Protein AF-A0A0S8KMS4-F1 (afdb_monomer)

Mean predicted aligned error: 11.99 Å

Solvent-accessible surface area (backbone atoms only — not comparable to full-atom values): 9977 Å² total; per-residue (Å²): 112,71,70,59,53,51,53,49,52,57,49,51,52,50,51,51,54,49,49,55,49,52,50,49,52,50,53,49,51,54,49,51,52,51,51,52,51,50,52,53,50,53,51,53,50,51,53,52,52,51,50,54,50,53,50,52,51,53,51,51,53,50,51,51,51,51,50,53,52,51,54,50,47,53,53,50,51,53,51,52,52,51,53,50,52,50,51,53,53,52,51,53,51,52,53,52,51,52,50,53,48,53,55,51,50,53,51,50,51,52,50,53,50,53,50,51,51,51,49,52,52,52,51,53,49,51,52,53,55,50,51,53,50,50,51,51,54,56,56,65,62,38,47,70,31,56,20,75,84,78,63,53,77,33,75,20,52,88,68,35,50,70,48,97,89,69,51,39,27,36,66,66,62,46,50,52,54,52,55,57,55,66,76,74,114

Radius of gyration: 73.65 Å; Cα contacts (8 Å, |Δi|>4): 56; chains: 1; bounding box: 139×33×193 Å

Foldseek 3Di:
DVVVVVVVVVVVVVVVVVVVVVVVVVVVVVVVVVVVVVVVVVVVVVVVVVVVVVVVVVVVVVVVVVVVVVVVVVVVVVVVVVVVVVVVVVVVVVVVVVVVVVVVVVVVVVVVVVVVVVVVVVVVVVVVVVVVVVVVVVQVQQDWDAQPPPRDTDRGQVQWDQDPVRHTHHPVVVVVVVVVVVVVD

Structure (mmCIF, N/CA/C/O backbone):
data_AF-A0A0S8KMS4-F1
#
_entry.id   AF-A0A0S8KMS4-F1
#
loop_
_atom_site.group_PDB
_atom_site.id
_atom_site.type_symbol
_atom_site.label_atom_id
_atom_site.label_alt_id
_atom_site.label_comp_id
_atom_site.label_asym_id
_atom_site.label_entity_id
_atom_site.label_seq_id
_atom_site.pdbx_PDB_ins_code
_atom_site.Cartn_x
_atom_site.Cartn_y
_atom_site.Cartn_z
_atom_site.occupancy
_atom_site.B_iso_or_equiv
_atom_site.auth_seq_id
_atom_site.auth_comp_id
_atom_site.auth_asym_id
_atom_site.auth_atom_id
_atom_site.pdbx_PDB_model_num
ATOM 1 N N . ALA A 1 1 ? -58.214 -16.054 106.753 1.00 62.16 1 ALA A N 1
ATOM 2 C CA . ALA A 1 1 ? -58.961 -15.863 105.492 1.00 62.16 1 ALA A CA 1
ATOM 3 C C . ALA A 1 1 ? -58.669 -14.493 104.861 1.00 62.16 1 ALA A C 1
ATOM 5 O O . ALA A 1 1 ? -58.263 -14.445 103.708 1.00 62.16 1 ALA A O 1
ATOM 6 N N . GLU A 1 2 ? -58.796 -13.381 105.595 1.00 72.44 2 GLU A N 1
ATOM 7 C CA . GLU A 1 2 ? -58.557 -12.025 105.048 1.00 72.44 2 GLU A CA 1
ATOM 8 C C . GLU A 1 2 ? -57.079 -11.709 104.735 1.00 72.44 2 GLU A C 1
ATOM 10 O O . GLU A 1 2 ? -56.776 -11.055 103.742 1.00 72.44 2 GLU A O 1
ATOM 15 N N . SER A 1 3 ? -56.127 -12.221 105.524 1.00 73.12 3 SER A N 1
ATOM 16 C CA . SER A 1 3 ? -54.689 -12.031 105.258 1.00 73.12 3 SER A CA 1
ATOM 17 C C . SER A 1 3 ? -54.197 -12.778 104.012 1.00 73.12 3 SER A C 1
ATOM 19 O O . SER A 1 3 ? -53.310 -12.308 103.307 1.00 73.12 3 SER A O 1
ATOM 21 N N . GLU A 1 4 ? -54.796 -13.931 103.722 1.00 82.00 4 GLU A N 1
ATOM 22 C CA . GLU A 1 4 ? -54.434 -14.800 102.600 1.00 82.00 4 GLU A CA 1
ATOM 23 C C . GLU A 1 4 ? -54.975 -14.270 101.264 1.00 82.00 4 GLU A C 1
ATOM 25 O O . GLU A 1 4 ? -54.286 -14.302 100.246 1.00 82.00 4 GLU A O 1
ATOM 30 N N . THR A 1 5 ? -56.185 -13.706 101.276 1.00 83.44 5 THR A N 1
ATOM 31 C CA . THR A 1 5 ? -56.788 -13.053 100.103 1.00 83.44 5 THR A CA 1
ATOM 32 C C . THR A 1 5 ? -56.061 -11.761 99.736 1.00 83.44 5 THR A C 1
ATOM 34 O O . THR A 1 5 ? -55.790 -11.535 98.558 1.00 83.44 5 THR A O 1
ATOM 37 N N . LYS A 1 6 ? -55.642 -10.963 100.727 1.00 85.50 6 LYS A N 1
ATOM 38 C CA . LYS A 1 6 ? -54.806 -9.776 100.497 1.00 85.50 6 LYS A CA 1
ATOM 39 C C . LYS A 1 6 ? -53.438 -10.128 99.899 1.00 85.50 6 LYS A C 1
ATOM 41 O O . LYS A 1 6 ? -53.019 -9.502 98.930 1.00 85.50 6 LYS A O 1
ATOM 46 N N . ALA A 1 7 ? -52.771 -11.158 100.425 1.00 85.88 7 ALA A N 1
ATOM 47 C CA . ALA A 1 7 ? -51.482 -11.612 99.900 1.00 85.88 7 ALA A CA 1
ATOM 48 C C . ALA A 1 7 ? -51.581 -12.161 98.462 1.00 85.88 7 ALA A C 1
ATOM 50 O O . ALA A 1 7 ? -50.666 -11.955 97.666 1.00 85.88 7 ALA A O 1
ATOM 51 N N . ARG A 1 8 ? -52.691 -12.826 98.104 1.00 85.62 8 ARG A N 1
ATOM 52 C CA . ARG A 1 8 ? -52.949 -13.276 96.724 1.00 85.62 8 ARG A CA 1
ATOM 53 C C . ARG A 1 8 ? -53.166 -12.119 95.750 1.00 85.62 8 ARG A C 1
ATOM 55 O O . ARG A 1 8 ? -52.575 -12.146 94.677 1.00 85.62 8 ARG A O 1
ATOM 62 N N . LEU A 1 9 ? -53.940 -11.103 96.135 1.00 86.75 9 LEU A N 1
ATOM 63 C CA . LEU A 1 9 ? -54.169 -9.919 95.299 1.00 86.75 9 LEU A CA 1
ATOM 64 C C . LEU A 1 9 ? -52.868 -9.142 95.042 1.00 86.75 9 LEU A C 1
ATOM 66 O O . LEU A 1 9 ? -52.574 -8.809 93.899 1.00 86.75 9 LEU A O 1
ATOM 70 N N . GLU A 1 10 ? -52.037 -8.933 96.069 1.00 89.56 10 GLU A N 1
ATOM 71 C CA . GLU A 1 10 ? -50.724 -8.284 95.902 1.00 89.56 10 GLU A CA 1
ATOM 72 C C . GLU A 1 10 ? -49.759 -9.111 95.029 1.00 89.56 10 GLU A C 1
ATOM 74 O O . GLU A 1 10 ? -48.916 -8.552 94.323 1.00 89.56 10 GLU A O 1
ATOM 79 N N . ALA A 1 11 ? -49.850 -10.444 95.069 1.00 89.06 11 ALA A N 1
ATOM 80 C CA . ALA A 1 11 ? -49.052 -11.317 94.210 1.00 89.06 11 ALA A CA 1
ATOM 81 C C . ALA A 1 11 ? -49.522 -11.272 92.745 1.00 89.06 11 ALA A C 1
ATOM 83 O O . ALA A 1 11 ? -48.687 -11.171 91.848 1.00 89.06 11 ALA A O 1
ATOM 84 N N . GLU A 1 12 ? -50.833 -11.295 92.495 1.00 91.62 12 GLU A N 1
ATOM 85 C CA . GLU A 1 12 ? -51.410 -11.163 91.150 1.00 91.62 12 GLU A CA 1
ATOM 86 C C . GLU A 1 12 ? -51.112 -9.793 90.530 1.00 91.62 12 GLU A C 1
ATOM 88 O O . GLU A 1 12 ? -50.708 -9.728 89.369 1.00 91.62 12 GLU A O 1
ATOM 93 N N . GLU A 1 13 ? -51.207 -8.713 91.309 1.00 91.50 13 GLU A N 1
ATOM 94 C CA . GLU A 1 13 ? -50.875 -7.360 90.852 1.00 91.50 13 GLU A CA 1
ATOM 95 C C . GLU A 1 13 ? -49.391 -7.246 90.460 1.00 91.50 13 GLU A C 1
ATOM 97 O O . GLU A 1 13 ? -49.055 -6.678 89.420 1.00 91.50 13 GLU A O 1
ATOM 102 N N . LYS A 1 14 ? -48.480 -7.863 91.229 1.00 92.38 14 LYS A N 1
ATOM 103 C CA . LYS A 1 14 ? -47.049 -7.922 90.877 1.00 92.38 14 LYS A CA 1
ATOM 104 C C . LYS A 1 14 ? -46.790 -8.731 89.608 1.00 92.38 14 LYS A C 1
ATOM 106 O O . LYS A 1 14 ? -45.949 -8.325 88.805 1.00 92.38 14 LYS A O 1
ATOM 111 N N . VAL A 1 15 ? -47.495 -9.847 89.412 1.00 92.94 15 VAL A N 1
ATOM 112 C CA . VAL A 1 15 ? -47.379 -10.664 88.194 1.00 92.94 15 VAL A CA 1
ATOM 113 C C . VAL A 1 15 ? -47.907 -9.898 86.979 1.00 92.94 15 VAL A C 1
ATOM 115 O O . VAL A 1 15 ? -47.222 -9.855 85.958 1.00 92.94 15 VAL A O 1
ATOM 118 N N . GLN A 1 16 ? -49.050 -9.217 87.087 1.00 93.00 16 GLN A N 1
ATOM 119 C CA . GLN A 1 16 ? -49.569 -8.354 86.018 1.00 93.00 16 GLN A CA 1
ATOM 120 C C . GLN A 1 16 ? -48.630 -7.176 85.719 1.00 93.00 16 GLN A C 1
ATOM 122 O O . GLN A 1 16 ? -48.358 -6.873 84.556 1.00 93.00 16 GLN A O 1
ATOM 127 N N . ALA A 1 17 ? -48.064 -6.536 86.745 1.00 92.00 17 ALA A N 1
ATOM 128 C CA . ALA A 1 17 ? -47.089 -5.462 86.566 1.00 92.00 17 ALA A CA 1
ATOM 129 C C . ALA A 1 17 ? -45.794 -5.955 85.891 1.00 92.00 17 ALA A C 1
ATOM 131 O O . ALA A 1 17 ? -45.202 -5.240 85.084 1.00 92.00 17 ALA A O 1
ATOM 132 N N . GLN A 1 18 ? -45.344 -7.179 86.179 1.00 92.88 18 GLN A N 1
ATOM 133 C CA . GLN A 1 18 ? -44.203 -7.784 85.484 1.00 92.88 18 GLN A CA 1
ATOM 134 C C . GLN A 1 18 ? -44.532 -8.170 84.039 1.00 92.88 18 GLN A C 1
ATOM 136 O O . GLN A 1 18 ? -43.710 -7.940 83.156 1.00 92.88 18 GLN A O 1
ATOM 141 N N . GLN A 1 19 ? -45.722 -8.716 83.779 1.00 92.94 19 GLN A N 1
ATOM 142 C CA . GLN A 1 19 ? -46.165 -9.063 82.426 1.00 92.94 19 GLN A CA 1
ATOM 143 C C . GLN A 1 19 ? -46.271 -7.826 81.533 1.00 92.94 19 GLN A C 1
ATOM 145 O O . GLN A 1 19 ? -45.693 -7.811 80.452 1.00 92.94 19 GLN A O 1
ATOM 150 N N . THR A 1 20 ? -46.910 -6.759 82.015 1.00 93.06 20 THR A N 1
ATOM 151 C CA . THR A 1 20 ? -47.032 -5.493 81.271 1.00 93.06 20 THR A CA 1
ATOM 152 C C . THR A 1 20 ? -45.674 -4.843 80.995 1.00 93.06 20 THR A C 1
ATOM 154 O O . THR A 1 20 ? -45.449 -4.346 79.893 1.00 93.06 20 THR A O 1
ATOM 157 N N . ARG A 1 21 ? -44.724 -4.901 81.943 1.00 92.88 21 ARG A N 1
ATOM 158 C CA . ARG A 1 21 ? -43.334 -4.459 81.712 1.00 92.88 21 ARG A CA 1
ATOM 159 C C . ARG A 1 21 ? -42.624 -5.310 80.660 1.00 92.88 21 ARG A C 1
ATOM 161 O O . ARG A 1 21 ? -42.029 -4.754 79.745 1.00 92.88 21 ARG A O 1
ATOM 168 N N . ALA A 1 22 ? -42.727 -6.635 80.746 1.00 94.94 22 ALA A N 1
ATOM 169 C CA . ALA A 1 22 ? -42.112 -7.538 79.774 1.00 94.94 22 ALA A CA 1
ATOM 170 C C . ALA A 1 22 ? -42.715 -7.381 78.365 1.00 94.94 22 ALA A C 1
ATOM 172 O O . ALA A 1 22 ? -42.007 -7.500 77.366 1.00 94.94 22 ALA A O 1
ATOM 173 N N . GLU A 1 23 ? -44.017 -7.115 78.258 1.00 94.75 23 GLU A N 1
ATOM 174 C CA . GLU A 1 23 ? -44.683 -6.812 76.988 1.00 94.75 23 GLU A CA 1
ATOM 175 C C . GLU A 1 23 ? -44.242 -5.461 76.420 1.00 94.75 23 GLU A C 1
ATOM 177 O O . GLU A 1 23 ? -43.957 -5.378 75.224 1.00 94.75 23 GLU A O 1
ATOM 182 N N . ALA A 1 24 ? -44.109 -4.434 77.264 1.00 94.19 24 ALA A N 1
ATOM 183 C CA . ALA A 1 24 ? -43.590 -3.131 76.858 1.00 94.19 24 ALA A CA 1
ATOM 184 C C . ALA A 1 24 ? -42.138 -3.222 76.357 1.00 94.19 24 ALA A C 1
ATOM 186 O O . ALA A 1 24 ? -41.834 -2.705 75.284 1.00 94.19 24 ALA A O 1
ATOM 187 N N . GLU A 1 25 ? -41.264 -3.948 77.060 1.00 95.75 25 GLU A N 1
ATOM 188 C CA . GLU A 1 25 ? -39.874 -4.178 76.638 1.00 95.75 25 GLU A CA 1
ATOM 189 C C . GLU A 1 25 ? -39.793 -4.955 75.316 1.00 95.75 25 GLU A C 1
ATOM 191 O O . GLU A 1 25 ? -39.010 -4.610 74.430 1.00 95.75 25 GLU A O 1
ATOM 196 N N . LYS A 1 26 ? -40.633 -5.983 75.132 1.00 95.62 26 LYS A N 1
ATOM 197 C CA . LYS A 1 26 ? -40.721 -6.716 73.857 1.00 95.62 26 LYS A CA 1
ATOM 198 C C . LYS A 1 26 ? -41.201 -5.824 72.719 1.00 95.62 26 LYS A C 1
ATOM 200 O O . LYS A 1 26 ? -40.660 -5.911 71.617 1.00 95.62 26 LYS A O 1
ATOM 205 N N . ALA A 1 27 ? -42.205 -4.984 72.964 1.00 95.50 27 ALA A N 1
ATOM 206 C CA . ALA A 1 27 ? -42.709 -4.043 71.973 1.00 95.50 27 ALA A CA 1
ATOM 207 C C . ALA A 1 27 ? -41.643 -3.001 71.602 1.00 95.5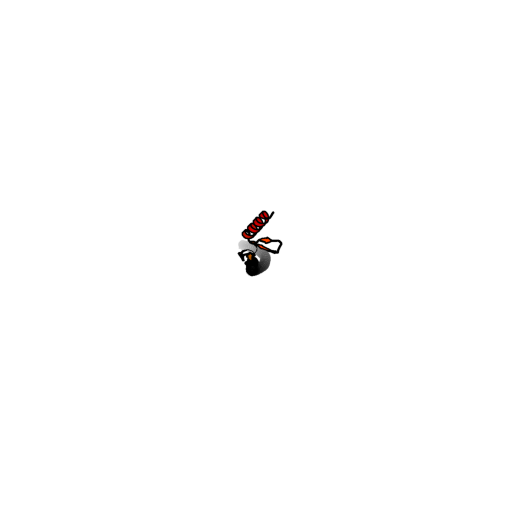0 27 ALA A C 1
ATOM 209 O O . ALA A 1 27 ? -41.459 -2.716 70.418 1.00 95.50 27 ALA A O 1
ATOM 210 N N . GLU A 1 28 ? -40.892 -2.495 72.582 1.00 96.38 28 GLU A N 1
ATOM 211 C CA . GLU A 1 28 ? -39.789 -1.564 72.353 1.00 96.38 28 GLU A CA 1
ATOM 212 C C . GLU A 1 28 ? -38.661 -2.214 71.542 1.00 96.38 28 GLU A C 1
ATOM 214 O O . GLU A 1 28 ? -38.245 -1.664 70.522 1.00 96.38 28 GLU A O 1
ATOM 219 N N . MET A 1 29 ? -38.211 -3.413 71.927 1.00 95.94 29 MET A N 1
ATOM 220 C CA . MET A 1 29 ? -37.194 -4.159 71.178 1.00 95.94 29 MET A CA 1
ATOM 221 C C . MET A 1 29 ? -37.647 -4.459 69.746 1.00 95.94 29 MET A C 1
ATOM 223 O O . MET A 1 29 ? -36.882 -4.260 68.803 1.00 95.94 29 MET A O 1
ATOM 227 N N . ALA A 1 30 ? -38.899 -4.883 69.557 1.00 96.38 30 ALA A N 1
ATOM 228 C CA . ALA A 1 30 ? -39.453 -5.117 68.227 1.00 96.38 30 ALA A CA 1
ATOM 229 C C . ALA A 1 30 ? -39.519 -3.825 67.396 1.00 96.38 30 ALA A C 1
ATOM 231 O O . ALA A 1 30 ? -39.268 -3.860 66.191 1.00 96.38 30 ALA A O 1
ATOM 232 N N . SER A 1 31 ? -39.834 -2.687 68.020 1.00 96.94 31 SER A N 1
ATOM 233 C CA . SER A 1 31 ? -39.839 -1.384 67.351 1.00 96.94 31 SER A CA 1
ATOM 234 C C . SER A 1 31 ? -38.433 -0.961 66.928 1.00 96.94 31 SER A C 1
ATOM 236 O O . SER A 1 31 ? -38.253 -0.540 65.786 1.00 96.94 31 SER A O 1
ATOM 238 N N . ARG A 1 32 ? -37.434 -1.112 67.807 1.00 96.94 32 ARG A N 1
ATOM 239 C CA . ARG A 1 32 ? -36.026 -0.814 67.496 1.00 96.94 32 ARG A CA 1
ATOM 240 C C . ARG A 1 32 ? -35.515 -1.689 66.356 1.00 96.94 32 ARG A C 1
ATOM 242 O O . ARG A 1 32 ? -35.032 -1.161 65.364 1.00 96.94 32 ARG A O 1
ATOM 249 N N . PHE A 1 33 ? -35.741 -3.001 66.431 1.00 97.00 33 PHE A N 1
ATOM 250 C CA . PHE A 1 33 ? -35.318 -3.930 65.382 1.00 97.00 33 PHE A CA 1
ATOM 251 C C . PHE A 1 33 ? -35.970 -3.622 64.027 1.00 97.00 33 PHE A C 1
ATOM 253 O O . PHE A 1 33 ? -35.319 -3.693 62.988 1.00 97.00 33 PHE A O 1
ATOM 260 N N . ARG A 1 34 ? -37.256 -3.243 64.009 1.00 97.31 34 ARG A N 1
ATOM 261 C CA . ARG A 1 34 ? -37.928 -2.816 62.770 1.00 97.31 34 ARG A CA 1
ATOM 262 C C . ARG A 1 34 ? -37.340 -1.525 62.207 1.00 97.31 34 ARG A C 1
ATOM 264 O O . ARG A 1 34 ? -37.220 -1.425 60.990 1.00 97.31 34 ARG A O 1
ATOM 271 N N . ALA A 1 35 ? -37.000 -0.562 63.062 1.00 97.12 35 ALA A N 1
ATOM 272 C CA . ALA A 1 35 ? -36.377 0.687 62.637 1.00 97.12 35 ALA A CA 1
ATOM 273 C C . ALA A 1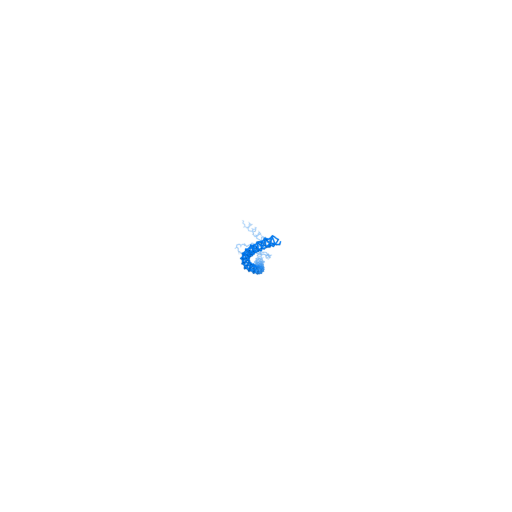 35 ? -34.980 0.437 62.046 1.00 97.12 35 ALA A C 1
ATOM 275 O O . ALA A 1 35 ? -34.718 0.865 60.926 1.00 97.12 35 ALA A O 1
ATOM 276 N N . GLU A 1 36 ? -34.140 -0.339 62.736 1.00 97.50 36 GLU A N 1
ATOM 277 C CA . GLU A 1 36 ? -32.803 -0.728 62.263 1.00 97.50 36 GLU A CA 1
ATOM 278 C C . GLU A 1 36 ? -32.871 -1.516 60.946 1.00 97.50 36 GLU A C 1
ATOM 280 O O . GLU A 1 36 ? -32.123 -1.241 60.010 1.00 97.50 36 GLU A O 1
ATOM 285 N N . ALA A 1 37 ? -33.808 -2.463 60.825 1.00 97.69 37 ALA A N 1
ATOM 286 C CA . ALA A 1 37 ? -34.008 -3.212 59.588 1.00 97.69 37 ALA A CA 1
ATOM 287 C C . ALA A 1 37 ? -34.472 -2.309 58.432 1.00 97.69 37 ALA A C 1
ATOM 289 O O . ALA A 1 37 ? -34.015 -2.478 57.302 1.00 97.69 37 ALA A O 1
ATOM 290 N N . ALA A 1 38 ? -35.366 -1.350 58.693 1.00 97.62 38 ALA A N 1
ATOM 291 C CA . ALA A 1 38 ? -35.812 -0.394 57.683 1.00 97.62 38 ALA A CA 1
ATOM 292 C C . ALA A 1 38 ? -34.663 0.514 57.218 1.00 97.62 38 ALA A C 1
ATOM 294 O O . ALA A 1 38 ? -34.496 0.709 56.015 1.00 97.62 38 ALA A O 1
ATOM 295 N N . GLU A 1 39 ? -33.842 1.008 58.146 1.00 97.88 39 GLU A N 1
ATOM 296 C CA . GLU A 1 39 ? -32.659 1.816 57.837 1.00 97.88 39 GLU A CA 1
ATOM 297 C C . GLU A 1 39 ? -31.634 1.026 57.013 1.00 97.88 39 GLU A C 1
ATOM 299 O O . GLU A 1 39 ? -31.194 1.496 55.963 1.00 97.88 39 GLU A O 1
ATOM 304 N N . ALA A 1 40 ? -31.328 -0.214 57.410 1.00 97.75 40 ALA A N 1
ATOM 305 C CA . ALA A 1 40 ? -30.420 -1.087 56.668 1.00 97.75 40 ALA A CA 1
ATOM 306 C C . ALA A 1 40 ? -30.922 -1.378 55.243 1.00 97.75 40 ALA A C 1
ATOM 308 O O . ALA A 1 40 ? -30.135 -1.390 54.295 1.00 97.75 40 ALA A O 1
ATOM 309 N N . ILE A 1 41 ? -32.233 -1.578 55.066 1.00 97.88 41 ILE A N 1
ATOM 310 C CA . ILE A 1 41 ? -32.841 -1.780 53.745 1.00 97.88 41 ILE A CA 1
ATOM 311 C C . ILE A 1 41 ? -32.725 -0.517 52.884 1.00 97.88 41 ILE A C 1
ATOM 313 O O . ILE A 1 41 ? -32.406 -0.623 51.699 1.00 97.88 41 ILE A O 1
ATOM 317 N N . GLU A 1 42 ? -32.987 0.668 53.436 1.00 98.12 42 GLU A N 1
ATOM 318 C CA . GLU A 1 42 ? -32.878 1.916 52.674 1.00 98.12 42 GLU A CA 1
ATOM 319 C C . GLU A 1 42 ? -31.426 2.245 52.311 1.00 98.12 42 GLU A C 1
ATOM 321 O O . GLU A 1 42 ? -31.163 2.629 51.170 1.00 98.12 42 GLU A O 1
ATOM 326 N N . MET A 1 43 ? -30.472 1.991 53.212 1.00 97.94 43 MET A N 1
ATOM 327 C CA . MET A 1 43 ? -29.042 2.111 52.919 1.00 97.94 43 MET A CA 1
ATOM 328 C C . MET A 1 43 ? -28.617 1.144 51.804 1.00 97.94 43 MET A C 1
ATOM 330 O O . MET A 1 43 ? -28.048 1.576 50.803 1.00 97.94 43 MET A O 1
ATOM 334 N N . ALA A 1 44 ? -28.994 -0.136 51.896 1.00 97.94 44 ALA A N 1
ATOM 335 C CA . ALA A 1 44 ? -28.694 -1.126 50.860 1.00 97.94 44 ALA A CA 1
ATOM 336 C C . ALA A 1 44 ? -29.315 -0.758 49.499 1.00 97.94 44 ALA A C 1
ATOM 338 O O . ALA A 1 44 ? -28.698 -0.947 48.449 1.00 97.94 44 ALA A O 1
ATOM 339 N N . LYS A 1 45 ? -30.529 -0.190 49.484 1.00 98.19 45 LYS A N 1
ATOM 340 C CA . LYS A 1 45 ? -31.150 0.326 48.253 1.00 98.19 45 LYS A CA 1
ATOM 341 C C . LYS A 1 45 ? -30.399 1.532 47.695 1.00 98.19 45 LYS A C 1
ATOM 343 O O . LYS A 1 45 ? -30.294 1.645 46.473 1.00 98.19 45 LYS A O 1
ATOM 348 N N . ALA A 1 46 ? -29.936 2.445 48.545 1.00 98.00 46 ALA A N 1
ATOM 349 C CA . ALA A 1 46 ? -29.174 3.614 48.118 1.00 98.00 46 ALA A CA 1
ATOM 350 C C . ALA A 1 46 ? -27.850 3.191 47.465 1.00 98.00 46 ALA A C 1
ATOM 352 O O . ALA A 1 46 ? -27.586 3.590 46.329 1.00 98.00 46 ALA A O 1
ATOM 353 N N . GLU A 1 47 ? -27.100 2.296 48.111 1.00 97.94 47 GLU A N 1
ATOM 354 C CA . GLU A 1 47 ? -25.856 1.728 47.577 1.00 97.94 47 GLU A CA 1
ATOM 355 C C . GLU A 1 47 ? -26.089 0.976 46.262 1.00 97.94 47 GLU A C 1
ATOM 357 O O . GLU A 1 47 ? -25.390 1.206 45.276 1.00 97.94 47 GLU A O 1
ATOM 362 N N . ALA A 1 48 ? -27.118 0.125 46.195 1.00 97.88 48 ALA A N 1
ATOM 363 C CA . ALA A 1 48 ? -27.451 -0.596 44.969 1.00 97.88 48 ALA A CA 1
ATOM 364 C C . ALA A 1 48 ? -27.794 0.362 43.816 1.00 97.88 48 ALA A C 1
ATOM 366 O O . ALA A 1 48 ? -27.376 0.146 42.677 1.00 97.88 48 ALA A O 1
ATOM 367 N N . ARG A 1 49 ? -28.526 1.452 44.088 1.00 98.00 49 ARG A N 1
ATOM 368 C CA . ARG A 1 49 ? -28.830 2.480 43.079 1.00 98.00 49 ARG A CA 1
ATOM 369 C C . ARG A 1 49 ? -27.575 3.211 42.618 1.00 98.00 49 ARG A C 1
ATOM 371 O O . ARG A 1 49 ? -27.472 3.517 41.432 1.00 98.00 49 ARG A O 1
ATOM 378 N N . GLU A 1 50 ? -26.652 3.514 43.523 1.00 98.00 50 GLU A N 1
ATOM 379 C CA . GLU A 1 50 ? -25.384 4.154 43.178 1.00 98.00 50 GLU A CA 1
ATOM 380 C C . GLU A 1 50 ? -24.518 3.242 42.304 1.00 98.00 50 GLU A C 1
ATOM 382 O O . GLU A 1 50 ? -24.046 3.674 41.252 1.00 98.00 50 GLU A O 1
ATOM 387 N N . GLN A 1 51 ? -24.406 1.961 42.659 1.00 98.12 51 GLN A N 1
ATOM 388 C CA . GLN A 1 51 ? -23.687 0.972 41.855 1.00 98.12 51 GLN A CA 1
ATOM 389 C C . GLN A 1 51 ? -24.302 0.811 40.463 1.00 98.12 51 GLN A C 1
ATOM 391 O O . GLN A 1 51 ? -23.590 0.830 39.464 1.00 98.12 51 GLN A O 1
ATOM 396 N N . VAL A 1 52 ? -25.631 0.712 40.354 1.00 98.25 52 VAL A N 1
ATOM 397 C CA . VAL A 1 52 ? -26.298 0.636 39.043 1.00 98.25 52 VAL A CA 1
ATOM 398 C C . VAL A 1 52 ? -25.984 1.869 38.194 1.00 98.25 52 VAL A C 1
ATOM 400 O O . VAL A 1 52 ? -25.716 1.734 36.999 1.00 98.25 52 VAL A O 1
ATOM 403 N N . LYS A 1 53 ? -25.962 3.066 38.794 1.00 98.00 53 LYS A N 1
ATOM 404 C CA . LYS A 1 53 ? -25.572 4.289 38.082 1.00 98.00 53 LYS A CA 1
ATOM 405 C C . LYS A 1 53 ? -24.115 4.226 37.626 1.00 98.00 53 LYS A C 1
ATOM 407 O O . LYS A 1 53 ? -23.863 4.471 36.448 1.00 98.00 53 LYS A O 1
ATOM 412 N N . SER A 1 54 ? -23.175 3.857 38.496 1.00 97.81 54 SER A N 1
ATOM 413 C CA . SER A 1 54 ? -21.751 3.797 38.134 1.00 97.81 54 SER A CA 1
ATOM 414 C C . SER A 1 54 ? -21.477 2.773 37.026 1.00 97.81 54 SER A C 1
ATOM 416 O O . SER A 1 54 ? -20.767 3.079 36.063 1.00 97.81 54 SER A O 1
ATOM 418 N N . TYR A 1 55 ? -22.115 1.601 37.086 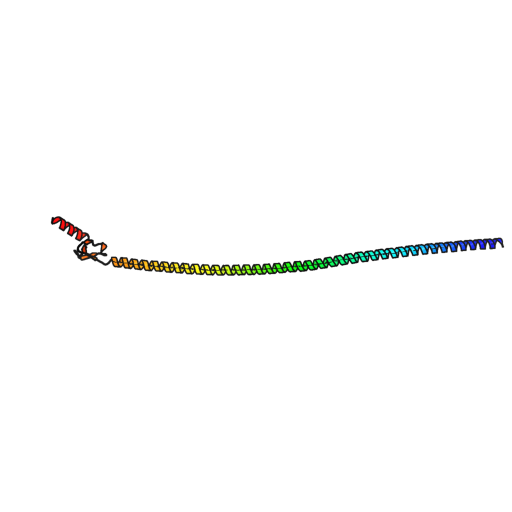1.00 98.12 55 TYR A N 1
ATOM 419 C CA . TYR A 1 55 ? -22.032 0.596 36.030 1.00 98.12 55 TYR A CA 1
ATOM 420 C C . TYR A 1 55 ? -22.662 1.081 34.727 1.00 98.12 55 TYR A C 1
ATOM 422 O O . TYR A 1 55 ? -22.087 0.858 33.667 1.00 98.12 55 TYR A O 1
ATOM 430 N N . SER A 1 56 ? -23.802 1.778 34.784 1.00 98.06 56 SER A N 1
ATOM 431 C CA . SER A 1 56 ? -24.446 2.319 33.580 1.00 98.06 56 SER A CA 1
ATOM 432 C C . SER A 1 56 ? -23.566 3.342 32.857 1.00 98.06 56 SER A C 1
ATOM 434 O O . SER A 1 56 ? -23.455 3.289 31.634 1.00 98.06 56 SER A O 1
ATOM 436 N N . VAL A 1 57 ? -22.877 4.211 33.607 1.00 98.19 57 VAL A N 1
ATOM 437 C CA . VAL A 1 57 ? -21.928 5.186 33.053 1.00 98.19 57 VAL A CA 1
ATOM 438 C C . VAL A 1 57 ? -20.725 4.465 32.449 1.00 98.19 57 VAL A C 1
ATOM 440 O O . VAL A 1 57 ? -20.391 4.694 31.291 1.00 98.19 57 VAL A O 1
ATOM 443 N N . SER A 1 58 ? -20.134 3.524 33.189 1.00 97.75 58 SER A N 1
ATOM 444 C CA . SER A 1 58 ? -18.978 2.749 32.716 1.00 97.75 58 SER A CA 1
ATOM 445 C C . SER A 1 58 ? -19.298 1.955 31.444 1.00 97.75 58 SER A C 1
ATOM 447 O O . SER A 1 58 ? -18.472 1.853 30.537 1.00 97.75 58 SER A O 1
ATOM 449 N N . LEU A 1 59 ? -20.511 1.403 31.354 1.00 98.44 59 LEU A N 1
ATOM 450 C CA . LEU A 1 59 ? -20.979 0.673 30.180 1.00 98.44 59 LEU A CA 1
ATOM 451 C C . LEU A 1 59 ? -21.185 1.608 28.982 1.00 98.44 59 LEU A C 1
ATOM 453 O O . LEU A 1 59 ? -20.796 1.250 27.872 1.00 98.44 59 LEU A O 1
ATOM 457 N N . ALA A 1 60 ? -21.747 2.800 29.198 1.00 98.25 60 ALA A N 1
ATOM 458 C CA . ALA A 1 60 ? -21.898 3.803 28.149 1.00 98.25 60 ALA A CA 1
ATOM 459 C C . ALA A 1 60 ? -20.533 4.252 27.599 1.00 98.25 60 ALA A C 1
ATOM 461 O O . ALA A 1 60 ? -20.329 4.241 26.386 1.00 98.25 60 ALA A O 1
ATOM 462 N N . GLU A 1 61 ? -19.564 4.543 28.472 1.00 98.31 61 GLU A N 1
ATOM 463 C CA . GLU A 1 61 ? -18.199 4.899 28.064 1.00 98.31 61 GLU A CA 1
ATOM 464 C C . GLU A 1 61 ? -17.509 3.766 27.293 1.00 98.31 61 GLU A C 1
ATOM 466 O O . GLU A 1 61 ? -16.862 4.002 26.271 1.00 98.31 61 GLU A O 1
ATOM 471 N N . ALA A 1 62 ? -17.654 2.519 27.751 1.00 98.31 62 ALA A N 1
ATOM 472 C CA . ALA A 1 62 ? -17.104 1.361 27.053 1.00 98.31 62 ALA A CA 1
ATOM 473 C C . ALA A 1 62 ? -17.726 1.195 25.656 1.00 98.31 62 ALA A C 1
ATOM 475 O O . ALA A 1 62 ? -17.011 0.925 24.690 1.00 98.31 62 ALA A O 1
ATOM 476 N N . GLN A 1 63 ? -19.039 1.400 25.528 1.00 98.31 63 GLN A N 1
ATOM 477 C CA . GLN A 1 63 ? -19.732 1.355 24.242 1.00 98.31 63 GLN A CA 1
ATOM 478 C C . GLN A 1 63 ? -19.268 2.464 23.294 1.00 98.31 63 GLN A C 1
ATOM 480 O O . GLN A 1 63 ? -19.059 2.188 22.113 1.00 98.31 63 GLN A O 1
ATOM 485 N N . GLU A 1 64 ? -19.077 3.693 23.778 1.00 98.44 64 GLU A N 1
ATOM 486 C CA . GLU A 1 64 ? -18.543 4.779 22.947 1.00 98.44 64 GLU A CA 1
ATOM 487 C C . GLU A 1 64 ? -17.120 4.491 22.471 1.00 98.44 64 GLU A C 1
ATOM 489 O O . GLU A 1 64 ? -16.829 4.652 21.286 1.00 98.44 64 GLU A O 1
ATOM 494 N N . ARG A 1 65 ? -16.251 3.973 23.348 1.00 98.38 65 ARG A N 1
ATOM 495 C CA . ARG A 1 65 ? -14.888 3.576 22.962 1.00 98.38 65 ARG A CA 1
ATOM 496 C C . ARG A 1 65 ? -14.888 2.488 21.893 1.00 98.38 65 ARG A C 1
ATOM 498 O O . ARG A 1 65 ? -14.117 2.577 20.944 1.00 98.38 65 ARG A O 1
ATOM 505 N N . ILE A 1 66 ? -15.758 1.485 22.014 1.00 98.50 66 ILE A N 1
ATOM 506 C CA . ILE A 1 66 ? -15.880 0.422 21.005 1.00 98.50 66 ILE A CA 1
ATOM 507 C C . ILE A 1 66 ? -16.344 0.995 19.662 1.00 98.50 66 ILE A C 1
ATOM 509 O O . ILE A 1 66 ? -15.799 0.614 18.629 1.00 98.50 66 ILE A O 1
ATOM 513 N N . LYS A 1 67 ? -17.306 1.926 19.657 1.00 98.38 67 LYS A N 1
ATOM 514 C CA . LYS A 1 67 ? -17.754 2.590 18.422 1.00 98.38 67 LYS A CA 1
ATOM 515 C C . LYS A 1 67 ? -16.628 3.393 17.773 1.00 98.38 67 LYS A C 1
ATOM 517 O O . LYS A 1 67 ? -16.391 3.220 16.583 1.00 98.38 67 LYS A O 1
ATOM 522 N N . ALA A 1 68 ? -15.899 4.189 18.553 1.00 98.19 68 ALA A N 1
ATOM 523 C CA . ALA A 1 68 ? -14.769 4.968 18.051 1.00 98.19 68 ALA A CA 1
ATOM 524 C C . ALA A 1 68 ? -13.676 4.068 17.447 1.00 98.19 68 ALA A C 1
ATOM 526 O O . ALA A 1 68 ? -13.211 4.320 16.338 1.00 98.19 68 ALA A O 1
ATOM 527 N N . LEU A 1 69 ? -13.319 2.971 18.126 1.00 98.31 69 LEU A N 1
ATOM 528 C CA . LEU A 1 69 ? -12.351 1.995 17.614 1.00 98.31 69 LEU A CA 1
ATOM 529 C C . LEU A 1 69 ? -12.845 1.287 16.346 1.00 98.31 69 LEU A C 1
ATOM 531 O O . LEU A 1 69 ? -12.052 1.018 15.444 1.00 98.31 69 LEU A O 1
ATOM 535 N N . ALA A 1 70 ? -14.141 0.981 16.257 1.00 98.25 70 ALA A N 1
ATOM 536 C CA . ALA A 1 70 ? -14.727 0.390 15.059 1.00 98.25 70 ALA A CA 1
ATOM 537 C C . ALA A 1 70 ? -14.665 1.358 13.866 1.00 98.25 70 ALA A C 1
ATOM 539 O O . ALA A 1 70 ? -14.268 0.956 12.774 1.00 98.25 70 ALA A O 1
ATOM 540 N N . GLU A 1 71 ? -14.994 2.635 14.071 1.00 98.12 71 GLU A N 1
ATOM 541 C CA . GLU A 1 71 ? -14.885 3.669 13.036 1.00 98.12 71 GLU A CA 1
ATOM 542 C C . GLU A 1 71 ? -13.433 3.878 12.589 1.00 98.12 71 GLU A C 1
ATOM 544 O O . GLU A 1 71 ? -13.157 3.928 11.388 1.00 98.12 71 GLU A O 1
ATOM 549 N N . GLU A 1 72 ? -12.492 3.939 13.534 1.00 98.25 72 GLU A N 1
ATOM 550 C CA . GLU A 1 72 ? -11.061 4.043 13.237 1.00 98.25 72 GLU A CA 1
ATOM 551 C C . GLU A 1 72 ? -10.560 2.828 12.443 1.00 98.25 72 GLU A C 1
ATOM 553 O O . GLU A 1 72 ? -9.842 2.993 11.455 1.00 98.25 72 GLU A O 1
ATOM 558 N N . SER A 1 73 ? -10.993 1.619 12.812 1.00 98.12 73 SER A N 1
ATOM 559 C CA . SER A 1 73 ? -10.630 0.382 12.107 1.00 98.12 73 SER A CA 1
ATOM 560 C C . SER A 1 73 ? -11.131 0.394 10.665 1.00 98.12 73 SER A C 1
ATOM 562 O O . SER A 1 73 ? -10.358 0.130 9.747 1.00 98.12 73 SER A O 1
ATOM 564 N N . VAL A 1 74 ? -12.386 0.795 10.437 1.00 98.38 74 VAL A N 1
ATOM 565 C CA . VAL A 1 74 ? -12.951 0.927 9.083 1.00 98.38 74 VAL A CA 1
ATOM 566 C C . VAL A 1 74 ? -12.166 1.948 8.253 1.00 98.38 74 VAL A C 1
ATOM 568 O O . VAL A 1 74 ? -11.868 1.705 7.082 1.00 98.38 74 VAL A O 1
ATOM 571 N N . GLN A 1 75 ? -11.787 3.087 8.840 1.00 98.19 75 GLN A N 1
ATOM 572 C CA . GLN A 1 75 ? -10.972 4.084 8.142 1.00 98.19 75 GLN A CA 1
ATOM 573 C C . GLN A 1 75 ? -9.559 3.575 7.836 1.00 98.19 75 GLN A C 1
ATOM 575 O O . GLN A 1 75 ? -9.026 3.855 6.759 1.00 98.19 75 GLN A O 1
ATOM 580 N N . ALA A 1 76 ? -8.941 2.843 8.763 1.00 98.12 76 ALA A N 1
ATOM 581 C CA . ALA A 1 76 ? -7.627 2.245 8.567 1.00 98.12 76 ALA A CA 1
ATOM 582 C C . ALA A 1 76 ? -7.659 1.194 7.447 1.00 98.12 76 ALA A C 1
ATOM 584 O O . ALA A 1 76 ? -6.827 1.244 6.540 1.00 98.12 76 ALA A O 1
ATOM 585 N N . GLU A 1 77 ? -8.655 0.309 7.445 1.00 98.12 77 GLU A N 1
ATOM 586 C CA . GLU A 1 77 ? -8.860 -0.690 6.391 1.00 98.12 77 GLU A CA 1
ATOM 587 C C . GLU A 1 77 ? -9.082 -0.038 5.022 1.00 98.12 77 GLU A C 1
ATOM 589 O O . GLU A 1 77 ? -8.448 -0.429 4.039 1.00 98.12 77 GLU A O 1
ATOM 594 N N . ALA A 1 78 ? -9.904 1.014 4.954 1.00 98.19 78 ALA A N 1
ATOM 595 C CA . ALA A 1 78 ? -10.135 1.756 3.717 1.00 98.19 78 ALA A CA 1
ATOM 596 C C . ALA A 1 78 ? -8.845 2.390 3.161 1.00 98.19 78 ALA A C 1
ATOM 598 O O . ALA A 1 78 ? -8.613 2.372 1.949 1.00 98.19 78 ALA A O 1
ATOM 599 N N . LYS A 1 79 ? -7.975 2.924 4.032 1.00 98.25 79 LYS A N 1
ATOM 600 C CA . LYS A 1 79 ? -6.664 3.460 3.628 1.00 98.25 79 LYS A CA 1
ATOM 601 C C . LYS A 1 79 ? -5.748 2.360 3.099 1.00 98.25 79 LYS A C 1
ATOM 603 O O . LYS A 1 79 ? -5.162 2.535 2.034 1.00 98.25 79 LYS A O 1
ATOM 608 N N . VAL A 1 80 ? -5.662 1.227 3.798 1.00 98.44 80 VAL A N 1
ATOM 609 C CA . VAL A 1 80 ? -4.836 0.083 3.379 1.00 98.44 80 VAL A CA 1
ATOM 610 C C . VAL A 1 80 ? -5.279 -0.445 2.014 1.00 98.44 80 VAL A C 1
ATOM 612 O O . VAL A 1 80 ? -4.438 -0.686 1.147 1.00 98.44 80 VAL A O 1
ATOM 615 N N . GLU A 1 81 ? -6.585 -0.581 1.784 1.00 98.31 81 GLU A N 1
ATOM 616 C CA . GLU A 1 81 ? -7.105 -1.046 0.496 1.00 98.31 81 GLU A CA 1
ATOM 617 C C . GLU A 1 81 ? -6.840 -0.030 -0.628 1.00 98.31 81 GLU A C 1
ATOM 619 O O . GLU A 1 81 ? -6.394 -0.410 -1.712 1.00 98.31 81 GLU A O 1
ATOM 624 N N . SER A 1 82 ? -7.008 1.269 -0.363 1.00 98.19 82 SER A N 1
ATOM 625 C CA . SER A 1 82 ? -6.661 2.332 -1.319 1.00 98.19 82 SER A CA 1
ATOM 626 C C . SER A 1 82 ? -5.174 2.311 -1.699 1.00 98.19 82 SER A C 1
ATOM 628 O O . SER A 1 82 ? -4.821 2.318 -2.883 1.00 98.19 82 SER A O 1
ATOM 630 N N . GLU A 1 83 ? -4.276 2.201 -0.716 1.00 98.44 83 GLU A N 1
ATOM 631 C CA . GLU A 1 83 ? -2.834 2.100 -0.964 1.00 98.44 83 GLU A CA 1
ATOM 632 C C . GLU A 1 83 ? -2.469 0.836 -1.745 1.00 98.44 83 GLU A C 1
ATOM 634 O O . GLU A 1 83 ? -1.623 0.873 -2.645 1.00 98.44 83 GLU A O 1
ATOM 639 N N . ARG A 1 84 ? -3.118 -0.290 -1.437 1.00 98.50 84 ARG A N 1
ATOM 640 C CA . ARG A 1 84 ? -2.931 -1.545 -2.167 1.00 98.50 84 ARG A CA 1
ATOM 641 C C . ARG A 1 84 ? -3.319 -1.389 -3.634 1.00 98.50 84 ARG A C 1
ATOM 643 O O . ARG A 1 84 ? -2.549 -1.790 -4.509 1.00 98.50 84 ARG A O 1
ATOM 650 N N . GLN A 1 85 ? -4.467 -0.778 -3.917 1.00 98.50 85 GLN A N 1
ATOM 651 C CA . GLN A 1 85 ? -4.909 -0.512 -5.286 1.00 98.50 85 GLN A CA 1
ATOM 652 C C . GLN A 1 85 ? -3.946 0.427 -6.019 1.00 98.50 85 GLN A C 1
ATOM 654 O O . GLN A 1 85 ? -3.565 0.144 -7.158 1.00 98.50 85 GLN A O 1
ATOM 659 N N . ALA A 1 86 ? -3.481 1.490 -5.358 1.00 98.44 86 ALA A N 1
ATOM 660 C CA . ALA A 1 86 ? -2.494 2.406 -5.923 1.00 98.44 86 ALA A CA 1
ATOM 661 C C . ALA A 1 86 ? -1.176 1.691 -6.275 1.00 98.44 86 ALA A C 1
ATOM 663 O O . ALA A 1 86 ? -0.632 1.901 -7.362 1.00 98.44 86 ALA A O 1
ATOM 664 N N . ARG A 1 87 ? -0.689 0.790 -5.409 1.00 98.56 87 ARG A N 1
ATOM 665 C CA . ARG A 1 87 ? 0.510 -0.026 -5.672 1.00 98.56 87 ARG A CA 1
ATOM 666 C C . ARG A 1 87 ? 0.327 -0.951 -6.871 1.00 98.56 87 ARG A C 1
ATOM 668 O O . ARG A 1 87 ? 1.203 -0.991 -7.731 1.00 98.56 87 ARG A O 1
ATOM 675 N N . ILE A 1 88 ? -0.811 -1.644 -6.964 1.00 98.62 88 ILE A N 1
ATOM 676 C CA . ILE A 1 88 ? -1.117 -2.527 -8.101 1.00 98.62 88 ILE A CA 1
ATOM 677 C C . ILE A 1 88 ? -1.128 -1.728 -9.409 1.00 98.62 88 ILE A C 1
ATOM 679 O O . ILE A 1 88 ? -0.516 -2.143 -10.393 1.00 98.62 88 ILE A O 1
ATOM 683 N N . GLN A 1 89 ? -1.774 -0.559 -9.427 1.00 98.44 89 GLN A N 1
ATOM 684 C CA . GLN A 1 89 ? -1.803 0.296 -10.616 1.00 98.44 89 GLN A CA 1
ATOM 685 C C . GLN A 1 89 ? -0.410 0.812 -10.994 1.00 98.44 89 GLN A C 1
ATOM 687 O O . GLN A 1 89 ? -0.058 0.817 -12.176 1.00 98.44 89 GLN A O 1
ATOM 692 N N . ALA A 1 90 ? 0.397 1.230 -10.016 1.00 98.44 90 ALA A N 1
ATOM 693 C CA . ALA A 1 90 ? 1.766 1.678 -10.254 1.00 98.44 90 ALA A CA 1
ATOM 694 C C . ALA A 1 90 ? 2.636 0.553 -10.838 1.00 98.44 90 ALA A C 1
ATOM 696 O O . ALA A 1 90 ? 3.368 0.774 -11.804 1.00 98.44 90 ALA A O 1
ATOM 697 N N . GLU A 1 91 ? 2.510 -0.667 -10.314 1.00 98.56 91 GLU A N 1
ATOM 698 C CA . GLU A 1 91 ? 3.229 -1.832 -10.825 1.00 98.56 91 GLU A CA 1
ATOM 699 C C . GLU A 1 91 ? 2.805 -2.181 -12.258 1.00 98.56 91 GLU A C 1
ATOM 701 O O . GLU A 1 91 ? 3.656 -2.410 -13.119 1.00 98.56 91 GLU A O 1
ATOM 706 N N . GLN A 1 92 ? 1.503 -2.167 -12.552 1.00 98.62 92 GLN A N 1
ATOM 707 C CA . GLN A 1 92 ? 0.994 -2.400 -13.906 1.00 98.62 92 GLN A CA 1
ATOM 708 C C . GLN A 1 92 ? 1.528 -1.368 -14.904 1.00 98.62 92 GLN A C 1
ATOM 710 O O . GLN A 1 92 ? 1.979 -1.744 -15.988 1.00 98.62 92 GLN A O 1
ATOM 715 N N . ARG A 1 93 ? 1.532 -0.079 -14.535 1.00 98.56 93 ARG A N 1
ATOM 716 C CA . ARG A 1 93 ? 2.102 0.991 -15.371 1.00 98.56 93 ARG A CA 1
ATOM 717 C C . ARG A 1 93 ? 3.594 0.786 -15.597 1.00 98.56 93 ARG A C 1
ATOM 719 O O . ARG A 1 93 ? 4.037 0.817 -16.740 1.00 98.56 93 ARG A O 1
ATOM 726 N N . SER A 1 94 ? 4.348 0.489 -14.540 1.00 98.44 94 SER A N 1
ATOM 727 C CA . SER A 1 94 ? 5.786 0.224 -14.639 1.00 98.44 94 SER A CA 1
ATOM 728 C C . SER A 1 94 ? 6.092 -0.955 -15.570 1.00 98.44 94 SER A C 1
ATOM 730 O O . SER A 1 94 ? 6.959 -0.850 -16.438 1.00 98.44 94 SER A O 1
ATOM 732 N N . ARG A 1 95 ? 5.332 -2.054 -15.468 1.00 98.62 95 ARG A N 1
ATOM 733 C CA . ARG A 1 95 ? 5.463 -3.212 -16.369 1.00 98.62 95 ARG A CA 1
ATOM 734 C C . ARG A 1 95 ? 5.133 -2.852 -17.819 1.00 98.62 95 ARG A C 1
ATOM 736 O O . ARG A 1 95 ? 5.863 -3.256 -18.723 1.00 98.62 95 ARG A O 1
ATOM 743 N N . ALA A 1 96 ? 4.066 -2.087 -18.049 1.00 98.50 96 ALA A N 1
ATOM 744 C CA . ALA A 1 96 ? 3.679 -1.644 -19.388 1.00 98.50 96 ALA A CA 1
ATOM 745 C C . ALA A 1 96 ? 4.745 -0.732 -20.019 1.00 98.50 96 ALA A C 1
ATOM 747 O O . ALA A 1 96 ? 5.110 -0.922 -21.180 1.00 98.50 96 ALA A O 1
ATOM 748 N N . GLU A 1 97 ? 5.296 0.209 -19.251 1.00 98.62 97 GLU A N 1
ATOM 749 C CA . GLU A 1 97 ? 6.387 1.078 -19.695 1.00 98.62 97 GLU A CA 1
ATOM 750 C C . GLU A 1 97 ? 7.663 0.288 -19.997 1.00 98.62 97 GLU A C 1
ATOM 752 O O . GLU A 1 97 ? 8.287 0.510 -21.035 1.00 98.62 97 GLU A O 1
ATOM 757 N N . ALA A 1 98 ? 8.041 -0.661 -19.137 1.00 98.56 98 ALA A N 1
ATOM 758 C CA . ALA A 1 98 ? 9.200 -1.521 -19.364 1.00 98.56 98 ALA A CA 1
ATOM 759 C C . ALA A 1 98 ? 9.046 -2.348 -20.651 1.00 98.56 98 ALA A C 1
ATOM 761 O O . ALA A 1 98 ? 9.972 -2.420 -21.460 1.00 98.56 98 ALA A O 1
ATOM 762 N N . HIS A 1 99 ? 7.857 -2.911 -20.883 1.00 98.44 99 HIS A N 1
ATOM 763 C CA . HIS A 1 99 ? 7.550 -3.627 -22.118 1.00 98.44 99 HIS A CA 1
ATOM 764 C C . HIS A 1 99 ? 7.633 -2.705 -23.345 1.00 98.44 99 HIS A C 1
ATOM 766 O O . HIS A 1 99 ? 8.276 -3.048 -24.337 1.00 98.44 99 HIS A O 1
ATOM 772 N N . ALA A 1 100 ? 7.040 -1.509 -23.276 1.00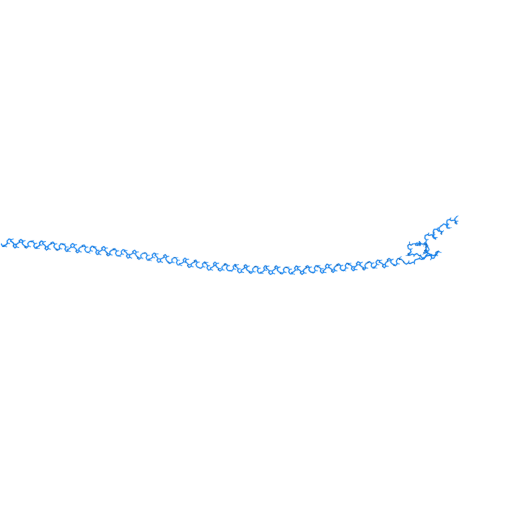 98.56 100 ALA A N 1
ATOM 773 C CA . ALA A 1 100 ? 7.090 -0.534 -24.364 1.00 98.56 100 ALA A CA 1
ATOM 774 C C . ALA A 1 100 ? 8.528 -0.098 -24.693 1.00 98.56 100 ALA A C 1
ATOM 776 O O . ALA A 1 100 ? 8.882 0.001 -25.869 1.00 98.56 100 ALA A O 1
ATOM 777 N N . ARG A 1 101 ? 9.372 0.109 -23.673 1.00 98.56 101 ARG A N 1
ATOM 778 C CA . ARG A 1 101 ? 10.799 0.420 -23.850 1.00 98.56 101 ARG A CA 1
ATOM 779 C C . ARG A 1 101 ? 11.547 -0.725 -24.523 1.00 98.56 101 ARG A C 1
ATOM 781 O O . ARG A 1 101 ? 12.238 -0.480 -25.504 1.00 98.56 101 ARG A O 1
ATOM 788 N N . CYS A 1 102 ? 11.347 -1.963 -24.070 1.00 98.56 102 CYS A N 1
ATOM 789 C CA . CYS A 1 102 ? 11.977 -3.138 -24.676 1.00 98.56 102 CYS A CA 1
ATOM 790 C C . CYS A 1 102 ? 11.621 -3.273 -26.168 1.00 98.56 102 CYS A C 1
ATOM 792 O O . CYS A 1 102 ? 12.492 -3.493 -27.010 1.00 98.56 102 CYS A O 1
ATOM 794 N N . GLU A 1 103 ? 10.350 -3.079 -26.525 1.00 98.62 103 GLU A N 1
ATOM 795 C CA . GLU A 1 103 ? 9.911 -3.124 -27.923 1.00 98.62 103 GLU A CA 1
ATOM 796 C C . GLU A 1 103 ? 10.470 -1.962 -28.758 1.00 98.62 103 GLU A C 1
ATOM 798 O O . GLU A 1 103 ? 10.856 -2.157 -29.914 1.00 98.62 103 GLU A O 1
ATOM 803 N N . ALA A 1 104 ? 10.558 -0.759 -28.186 1.00 98.44 104 ALA A N 1
ATOM 804 C CA . ALA A 1 104 ? 11.185 0.384 -28.846 1.00 98.44 104 ALA A CA 1
ATOM 805 C C . ALA A 1 104 ? 12.685 0.147 -29.096 1.00 98.44 104 ALA A C 1
ATOM 807 O O . ALA A 1 104 ? 13.168 0.400 -30.201 1.00 98.44 104 ALA A O 1
ATOM 808 N N . GLU A 1 105 ? 13.405 -0.398 -28.115 1.00 98.50 105 GLU A N 1
ATOM 809 C CA . GLU A 1 105 ? 14.826 -0.739 -28.230 1.00 98.50 105 GLU A CA 1
ATOM 810 C C . GLU A 1 105 ? 15.072 -1.796 -29.310 1.00 98.50 105 GLU A C 1
ATOM 812 O O . GLU A 1 105 ? 15.941 -1.603 -30.163 1.00 98.50 105 GLU A O 1
ATOM 817 N N . LYS A 1 106 ? 14.272 -2.870 -29.355 1.00 98.56 106 LYS A N 1
ATOM 818 C CA . LYS A 1 106 ? 14.365 -3.891 -30.417 1.00 98.56 106 LYS A CA 1
ATOM 819 C C . LYS A 1 106 ? 14.165 -3.291 -31.807 1.00 98.56 106 LYS A C 1
ATOM 821 O O . LYS A 1 106 ? 14.916 -3.604 -32.733 1.00 98.56 106 LYS A O 1
ATOM 826 N N . LYS A 1 107 ? 13.164 -2.418 -31.969 1.00 98.50 107 LYS A N 1
ATOM 827 C CA . LYS A 1 107 ? 12.912 -1.728 -33.244 1.00 98.50 107 LYS A CA 1
ATOM 828 C C . LYS A 1 107 ? 14.094 -0.848 -33.633 1.00 98.50 107 LYS A C 1
ATOM 830 O O . LYS A 1 107 ? 14.546 -0.923 -34.772 1.00 98.50 107 LYS A O 1
ATOM 835 N N . LEU A 1 108 ? 14.630 -0.078 -32.688 1.00 98.50 108 LEU A N 1
ATOM 836 C CA . LEU A 1 108 ? 15.786 0.779 -32.932 1.00 98.50 108 LEU A CA 1
ATOM 837 C C . LEU A 1 108 ? 17.019 -0.039 -33.336 1.00 98.50 108 LEU A C 1
ATOM 839 O O . LEU A 1 108 ? 17.676 0.298 -34.316 1.00 98.50 108 LEU A O 1
ATOM 843 N N . GLN A 1 109 ? 17.302 -1.145 -32.645 1.00 98.50 109 GLN A N 1
ATOM 844 C CA . GLN A 1 109 ? 18.402 -2.048 -32.999 1.00 98.50 109 GLN A CA 1
ATOM 845 C C . GLN A 1 109 ? 18.233 -2.641 -34.403 1.00 98.50 109 GLN A C 1
ATOM 847 O O . GLN A 1 109 ? 19.195 -2.690 -35.171 1.00 98.50 109 GLN A O 1
ATOM 852 N N . SER A 1 110 ? 17.012 -3.050 -34.766 1.00 98.31 110 SER A N 1
ATOM 853 C CA . SER A 1 110 ? 16.713 -3.543 -36.114 1.00 98.31 110 SER A CA 1
ATOM 854 C C . SER A 1 110 ? 16.970 -2.472 -37.177 1.00 98.31 110 SER A C 1
ATOM 856 O O . SER A 1 110 ? 17.615 -2.751 -38.188 1.00 98.31 110 SER A O 1
ATOM 858 N N . GLU A 1 111 ? 16.529 -1.235 -36.942 1.00 98.25 111 GLU A N 1
ATOM 859 C CA . GLU A 1 111 ? 16.757 -0.122 -37.865 1.00 98.25 111 GLU A CA 1
ATOM 860 C C . GLU A 1 111 ? 18.241 0.250 -37.975 1.00 98.25 111 GLU A C 1
ATOM 862 O O . GLU A 1 111 ? 18.739 0.423 -39.087 1.00 98.25 111 GLU A O 1
ATOM 867 N N . ILE A 1 112 ? 18.985 0.275 -36.865 1.00 98.44 112 ILE A N 1
ATOM 868 C CA . ILE A 1 112 ? 20.442 0.488 -36.873 1.00 98.44 112 ILE A CA 1
ATOM 869 C C . ILE A 1 112 ? 21.135 -0.589 -37.716 1.00 98.44 112 ILE A C 1
ATOM 871 O O . ILE A 1 112 ? 21.993 -0.274 -38.545 1.00 98.44 112 ILE A O 1
ATOM 875 N N . LEU A 1 113 ? 20.749 -1.858 -37.561 1.00 98.38 113 LEU A N 1
ATOM 876 C CA . LEU A 1 113 ? 21.319 -2.954 -38.344 1.00 98.38 113 LEU A CA 1
ATOM 877 C C . LEU A 1 113 ? 20.997 -2.813 -39.841 1.00 98.38 113 LEU A C 1
ATOM 879 O O . LEU A 1 113 ? 21.885 -2.970 -40.685 1.00 98.38 113 LEU A O 1
ATOM 883 N N . LYS A 1 114 ? 19.751 -2.472 -40.192 1.00 98.25 114 LYS A N 1
ATOM 884 C CA . LYS A 1 114 ? 19.348 -2.202 -41.584 1.00 98.25 114 LYS A CA 1
ATOM 885 C C . LYS A 1 114 ? 20.125 -1.030 -42.183 1.00 98.25 114 LYS A C 1
ATOM 887 O O . LYS A 1 114 ? 20.582 -1.109 -43.321 1.00 98.25 114 LYS A O 1
ATOM 892 N N . GLN A 1 115 ? 20.315 0.049 -41.429 1.00 98.00 115 GLN A N 1
ATOM 893 C CA . GLN A 1 115 ? 21.094 1.197 -41.889 1.00 98.00 115 GLN A CA 1
ATOM 894 C C . GLN A 1 115 ? 22.573 0.843 -42.065 1.00 98.00 115 GLN A C 1
ATOM 896 O O . GLN A 1 115 ? 23.152 1.169 -43.099 1.00 98.00 115 GLN A O 1
ATOM 901 N N . SER A 1 116 ? 23.168 0.109 -41.120 1.00 98.06 116 SER A N 1
ATOM 902 C CA . SER A 1 116 ? 24.561 -0.346 -41.211 1.00 98.06 116 SER A CA 1
ATOM 903 C C . SER A 1 116 ? 24.788 -1.262 -42.417 1.00 98.06 116 SER A C 1
ATOM 905 O O . SER A 1 116 ? 25.741 -1.078 -43.173 1.00 98.06 116 SER A O 1
ATOM 907 N N . THR A 1 117 ? 23.891 -2.224 -42.649 1.00 97.94 117 THR A N 1
ATOM 908 C CA . THR A 1 117 ? 23.967 -3.117 -43.817 1.00 97.94 117 THR A CA 1
ATOM 909 C C . THR A 1 117 ? 23.795 -2.350 -45.125 1.00 97.94 117 THR A C 1
ATOM 911 O O . THR A 1 117 ? 24.577 -2.556 -46.053 1.00 97.94 117 THR A O 1
ATOM 914 N N . ARG A 1 118 ? 22.851 -1.402 -45.189 1.00 97.69 118 ARG A N 1
ATOM 915 C CA . ARG A 1 118 ? 22.690 -0.511 -46.345 1.00 97.69 118 ARG A CA 1
ATOM 916 C C . ARG A 1 118 ? 23.951 0.315 -46.602 1.00 97.69 118 ARG A C 1
ATOM 918 O O . ARG A 1 118 ? 24.380 0.386 -47.749 1.00 97.69 118 ARG A O 1
ATOM 925 N N . HIS A 1 119 ? 24.566 0.879 -45.562 1.00 97.38 119 HIS A N 1
ATOM 926 C CA . HIS A 1 119 ? 25.809 1.643 -45.682 1.00 97.38 119 HIS A CA 1
ATOM 927 C C . HIS A 1 119 ? 26.943 0.786 -46.258 1.00 97.38 119 HIS A C 1
ATOM 929 O O . HIS A 1 119 ? 27.521 1.144 -47.283 1.00 97.38 119 HIS A O 1
ATOM 935 N N . LYS A 1 120 ? 27.172 -0.407 -45.692 1.00 97.62 120 LYS A N 1
ATOM 936 C CA . LYS A 1 120 ? 28.178 -1.364 -46.186 1.00 97.62 120 LYS A CA 1
ATOM 937 C C . LYS A 1 120 ? 27.935 -1.763 -47.643 1.00 97.62 120 LYS A C 1
ATOM 939 O O . LYS A 1 120 ? 28.871 -1.838 -48.437 1.00 97.62 120 LYS A O 1
ATOM 944 N N . LEU A 1 121 ? 26.679 -1.994 -48.031 1.00 97.12 121 LEU A N 1
ATOM 945 C CA . LEU A 1 121 ? 26.321 -2.285 -49.423 1.00 97.12 121 LEU A CA 1
ATOM 946 C C . LEU A 1 121 ? 26.621 -1.097 -50.348 1.00 97.12 121 LEU A C 1
ATOM 948 O O . LEU A 1 121 ? 27.139 -1.285 -51.447 1.00 97.12 121 LEU A O 1
ATOM 952 N N . THR A 1 122 ? 26.341 0.133 -49.912 1.00 96.44 122 THR A N 1
ATOM 953 C CA . THR A 1 122 ? 26.665 1.324 -50.709 1.00 96.44 122 THR A CA 1
ATOM 954 C C . THR A 1 122 ? 28.168 1.565 -50.827 1.00 96.44 122 THR A C 1
ATOM 956 O O . THR A 1 122 ? 28.633 1.907 -51.911 1.00 96.44 122 THR A O 1
ATOM 959 N N . GLU A 1 123 ? 28.939 1.339 -49.763 1.00 97.44 123 GLU A N 1
ATOM 960 C CA . GLU A 1 123 ? 30.401 1.453 -49.780 1.00 97.44 123 GLU A CA 1
ATOM 961 C C . GLU A 1 123 ? 31.041 0.392 -50.671 1.00 97.44 123 GLU A C 1
ATOM 963 O O . GLU A 1 123 ? 31.870 0.719 -51.515 1.00 97.44 123 GLU A O 1
ATOM 968 N N . THR A 1 124 ? 30.616 -0.869 -50.550 1.00 96.00 124 THR A N 1
ATOM 969 C CA . THR A 1 124 ? 31.128 -1.958 -51.399 1.00 96.00 124 THR A CA 1
ATOM 970 C C . THR A 1 124 ? 30.806 -1.727 -52.871 1.00 96.00 124 THR A C 1
ATOM 972 O O . THR A 1 124 ? 31.668 -1.953 -53.720 1.00 96.00 124 THR A O 1
ATOM 975 N N . LYS A 1 125 ? 29.609 -1.219 -53.194 1.00 97.31 125 LYS A N 1
ATOM 976 C CA . LYS A 1 125 ? 29.268 -0.824 -54.565 1.00 97.31 125 LYS A CA 1
ATOM 977 C C . LYS A 1 125 ? 30.173 0.306 -55.066 1.00 97.31 125 LYS A C 1
ATOM 979 O O . LYS A 1 125 ? 30.770 0.155 -56.123 1.00 97.31 125 LYS A O 1
ATOM 984 N N . ARG A 1 126 ? 30.346 1.380 -54.284 1.00 96.81 126 ARG A N 1
ATOM 985 C CA . ARG A 1 126 ? 31.253 2.492 -54.629 1.00 96.81 126 ARG A CA 1
ATOM 986 C C . ARG A 1 126 ? 32.692 2.021 -54.841 1.00 96.81 126 ARG A C 1
ATOM 988 O O . ARG A 1 126 ? 33.333 2.473 -55.779 1.00 96.81 126 ARG A O 1
ATOM 995 N N . SER A 1 127 ? 33.181 1.102 -54.007 1.00 96.06 127 SER A N 1
ATOM 996 C CA . SER A 1 127 ? 34.519 0.518 -54.149 1.00 96.06 127 SER A CA 1
ATOM 997 C C . SER A 1 127 ? 34.663 -0.270 -55.452 1.00 96.06 127 SER A C 1
ATOM 999 O O . SER A 1 127 ? 35.663 -0.104 -56.141 1.00 96.06 127 SER A O 1
ATOM 1001 N N . ARG A 1 128 ? 33.667 -1.091 -55.815 1.00 96.81 128 ARG A N 1
ATOM 1002 C CA . ARG A 1 128 ? 33.664 -1.839 -57.086 1.00 96.81 128 ARG A CA 1
ATOM 1003 C C . ARG A 1 128 ? 33.576 -0.917 -58.298 1.00 96.81 128 ARG A C 1
ATOM 1005 O O . ARG A 1 128 ? 34.292 -1.132 -59.270 1.00 96.81 128 ARG A O 1
ATOM 1012 N N . ASP A 1 129 ? 32.724 0.105 -58.235 1.00 96.06 129 ASP A N 1
ATOM 1013 C CA . ASP A 1 129 ? 32.579 1.094 -59.306 1.00 96.06 129 ASP A CA 1
ATOM 1014 C C . ASP A 1 129 ? 33.898 1.873 -59.500 1.00 96.06 129 ASP A C 1
ATOM 1016 O O . ASP A 1 129 ? 34.345 2.057 -60.631 1.00 96.06 129 ASP A O 1
ATOM 1020 N N . ALA A 1 130 ? 34.568 2.262 -58.406 1.00 95.44 130 ALA A N 1
ATOM 1021 C CA . ALA A 1 130 ? 35.875 2.918 -58.445 1.00 95.44 130 ALA A CA 1
ATOM 1022 C C . ALA A 1 130 ? 36.979 2.002 -58.996 1.00 95.44 130 ALA A C 1
ATOM 1024 O O . ALA A 1 130 ? 37.768 2.430 -59.835 1.00 95.44 130 ALA A O 1
ATOM 1025 N N . GLU A 1 131 ? 37.027 0.738 -58.569 1.00 96.81 131 GLU A N 1
ATOM 1026 C CA . GLU A 1 131 ? 37.982 -0.251 -59.080 1.00 96.81 131 GLU A CA 1
ATOM 1027 C C . GLU A 1 131 ? 37.789 -0.496 -60.584 1.00 96.81 131 GLU A C 1
ATOM 1029 O O . GLU A 1 131 ? 38.758 -0.485 -61.343 1.00 96.81 131 GLU A O 1
ATOM 1034 N N . ALA A 1 132 ? 36.540 -0.632 -61.040 1.00 95.50 132 ALA A N 1
ATOM 1035 C CA . ALA A 1 132 ? 36.220 -0.767 -62.458 1.00 95.50 132 ALA A CA 1
ATOM 1036 C C . ALA A 1 132 ? 36.675 0.455 -63.271 1.00 95.50 132 ALA A C 1
ATOM 1038 O O . ALA A 1 132 ? 37.191 0.304 -64.379 1.00 95.50 132 ALA A O 1
ATOM 1039 N N . GLU A 1 133 ? 36.521 1.663 -62.726 1.00 96.12 133 GLU A N 1
ATOM 1040 C CA . GLU A 1 133 ? 36.974 2.889 -63.383 1.00 96.12 133 GLU A CA 1
ATOM 1041 C C . GLU A 1 133 ? 38.506 2.975 -63.448 1.00 96.12 133 GLU A C 1
ATOM 1043 O O . GLU A 1 133 ? 39.064 3.296 -64.498 1.00 96.12 133 GLU A O 1
ATOM 1048 N N . VAL A 1 134 ? 39.205 2.587 -62.376 1.00 94.25 134 VAL A N 1
ATOM 1049 C CA . VAL A 1 134 ? 40.672 2.467 -62.374 1.00 94.25 134 VAL A CA 1
ATOM 1050 C C . VAL A 1 134 ? 41.135 1.457 -63.428 1.00 94.25 134 VAL A C 1
ATOM 1052 O O . VAL A 1 134 ? 42.053 1.758 -64.192 1.00 94.25 134 VAL A O 1
ATOM 1055 N N . ILE A 1 135 ? 40.486 0.292 -63.534 1.00 93.06 135 ILE A N 1
ATOM 1056 C CA . ILE A 1 135 ? 40.799 -0.715 -64.562 1.00 93.06 135 ILE A CA 1
ATOM 1057 C C . ILE A 1 135 ? 40.636 -0.128 -65.970 1.00 93.06 135 ILE A C 1
ATOM 1059 O O . ILE A 1 135 ? 41.529 -0.306 -66.804 1.00 93.06 135 ILE A O 1
ATOM 1063 N N . LYS A 1 136 ? 39.551 0.611 -66.242 1.00 91.88 136 LYS A N 1
ATOM 1064 C CA . LYS A 1 136 ? 39.359 1.286 -67.537 1.00 91.88 136 LYS A CA 1
ATOM 1065 C C . LYS A 1 136 ? 40.484 2.274 -67.830 1.00 91.88 136 LYS A C 1
ATOM 1067 O O . LYS A 1 136 ? 41.065 2.202 -68.913 1.00 91.88 136 LYS A O 1
ATOM 1072 N N . ILE A 1 137 ? 40.835 3.141 -66.877 1.00 88.19 137 ILE A N 1
ATOM 1073 C CA . ILE A 1 137 ? 41.917 4.127 -67.033 1.00 88.19 137 ILE A CA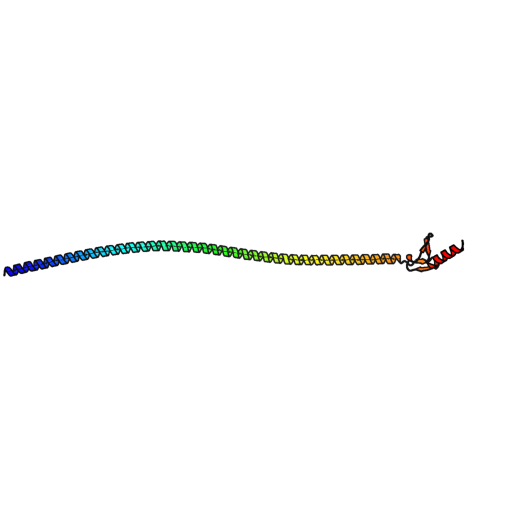 1
ATOM 1074 C C . ILE A 1 137 ? 43.248 3.425 -67.335 1.00 88.19 137 ILE A C 1
ATOM 1076 O O . ILE A 1 137 ? 43.934 3.781 -68.292 1.00 88.19 137 ILE A O 1
ATOM 1080 N N . VAL A 1 138 ? 43.595 2.381 -66.575 1.00 85.88 138 VAL A N 1
ATOM 1081 C CA . VAL A 1 138 ? 44.826 1.604 -66.794 1.00 85.88 138 VAL A CA 1
ATOM 1082 C C . VAL A 1 138 ? 44.816 0.919 -68.162 1.00 85.88 138 VAL A C 1
ATOM 1084 O O . VAL A 1 138 ? 45.839 0.917 -68.845 1.00 85.88 138 VAL A O 1
ATOM 1087 N N . SER A 1 139 ? 43.680 0.358 -68.589 1.00 82.88 139 SER A N 1
ATOM 1088 C CA . SER A 1 139 ? 43.558 -0.290 -69.900 1.00 82.88 139 SER A CA 1
ATOM 1089 C C . SER A 1 139 ? 43.695 0.700 -71.063 1.00 82.88 139 SER A C 1
ATOM 1091 O O . SER A 1 139 ? 44.348 0.386 -72.056 1.00 82.88 139 SER A O 1
ATOM 1093 N N . PHE A 1 140 ? 43.172 1.923 -70.919 1.00 78.06 140 PHE A N 1
ATOM 1094 C CA . PHE A 1 140 ? 43.304 2.978 -71.924 1.00 78.06 140 PHE A CA 1
ATOM 1095 C C . PHE A 1 140 ? 44.757 3.454 -72.083 1.00 78.06 140 PHE A C 1
ATOM 1097 O O . PHE A 1 140 ? 45.185 3.727 -73.203 1.00 78.06 140 PHE A O 1
ATOM 1104 N N . SER A 1 141 ? 45.535 3.490 -70.996 1.00 69.62 141 SER A N 1
ATOM 1105 C CA . SER A 1 141 ? 46.961 3.864 -71.006 1.00 69.62 141 SER A CA 1
ATOM 1106 C C . SER A 1 141 ? 47.903 2.766 -71.529 1.00 69.62 141 SER A C 1
ATOM 1108 O O . SER A 1 141 ? 49.080 3.033 -71.764 1.00 69.62 141 SER A O 1
ATOM 1110 N N . ARG A 1 142 ? 47.411 1.533 -71.722 1.00 72.38 142 ARG A N 1
ATOM 1111 C CA . ARG A 1 142 ? 48.160 0.387 -72.283 1.00 72.38 142 ARG A CA 1
ATOM 1112 C C . ARG A 1 142 ? 47.833 0.125 -73.754 1.00 72.38 142 ARG A C 1
ATOM 1114 O O . ARG A 1 142 ? 47.926 -1.012 -74.216 1.00 72.38 142 ARG A O 1
ATOM 1121 N N . LYS A 1 143 ? 47.408 1.144 -74.506 1.00 77.81 143 LYS A N 1
ATOM 1122 C CA . LYS A 1 143 ? 47.298 0.988 -75.961 1.00 77.81 143 LYS A CA 1
ATOM 1123 C C . LYS A 1 143 ? 48.677 0.600 -76.501 1.00 77.81 143 LYS A C 1
ATOM 1125 O O . LYS A 1 143 ? 49.651 1.279 -76.160 1.00 77.81 143 LYS A O 1
ATOM 1130 N N . PRO A 1 144 ? 48.779 -0.492 -77.279 1.00 82.19 144 PRO A N 1
ATOM 1131 C CA . PRO A 1 144 ? 50.053 -0.894 -77.836 1.00 82.19 144 PRO A CA 1
ATOM 1132 C C . PRO A 1 144 ? 50.571 0.240 -78.717 1.00 82.19 144 PRO A C 1
ATOM 1134 O O . PRO A 1 144 ? 49.842 0.766 -79.558 1.00 82.19 144 PRO A O 1
ATOM 1137 N N . ALA A 1 145 ? 51.818 0.631 -78.492 1.00 87.12 145 ALA A N 1
ATOM 1138 C CA . ALA A 1 145 ? 52.482 1.679 -79.246 1.00 87.12 145 ALA A CA 1
ATOM 1139 C C . ALA A 1 145 ? 53.619 1.055 -80.051 1.00 87.12 145 ALA A C 1
ATOM 1141 O O . ALA A 1 145 ? 54.312 0.158 -79.569 1.00 87.12 145 ALA A O 1
ATOM 1142 N N . LYS A 1 146 ? 53.802 1.505 -81.289 1.00 94.06 146 LYS A N 1
ATOM 1143 C CA . LYS A 1 146 ? 54.854 1.000 -82.177 1.00 94.06 146 LYS A CA 1
ATOM 1144 C C . LYS A 1 146 ? 56.023 1.967 -82.177 1.00 94.06 146 LYS A C 1
ATOM 1146 O O . LYS A 1 146 ? 55.817 3.176 -82.234 1.00 94.06 146 LYS A O 1
ATOM 1151 N N . CYS A 1 147 ? 57.242 1.440 -82.114 1.00 94.38 147 CYS A N 1
ATOM 1152 C CA . CYS A 1 147 ? 58.418 2.253 -82.395 1.00 94.38 147 CYS A CA 1
ATOM 1153 C C . CYS A 1 147 ? 58.433 2.623 -83.883 1.00 94.38 147 CYS A C 1
ATOM 1155 O O . CYS A 1 147 ? 58.367 1.737 -84.726 1.00 94.38 147 CYS A O 1
ATOM 1157 N N . GLU A 1 148 ? 58.586 3.903 -84.217 1.00 94.00 148 GLU A N 1
ATOM 1158 C CA . GLU A 1 148 ? 58.599 4.359 -85.617 1.00 94.00 148 GLU A CA 1
ATOM 1159 C C . GLU A 1 148 ? 59.873 3.978 -86.391 1.00 94.00 148 GLU A C 1
ATOM 1161 O O . GLU A 1 148 ? 59.904 4.091 -87.610 1.00 94.00 148 GLU A O 1
ATOM 1166 N N . CYS A 1 149 ? 60.926 3.515 -85.708 1.00 95.06 149 CYS A N 1
ATOM 1167 C CA . CYS A 1 149 ? 62.172 3.077 -86.346 1.00 95.06 149 CYS A CA 1
ATOM 1168 C C . CYS A 1 149 ? 62.173 1.582 -86.684 1.00 95.06 149 CYS A C 1
ATOM 1170 O O . CYS A 1 149 ? 62.526 1.208 -87.797 1.00 95.06 149 CYS A O 1
ATOM 1172 N N . CYS A 1 150 ? 61.804 0.728 -85.723 1.00 94.88 150 CYS A N 1
ATOM 1173 C CA . CYS A 1 150 ? 61.894 -0.730 -85.865 1.00 94.88 150 CYS A CA 1
ATOM 1174 C C . CYS A 1 150 ? 60.534 -1.439 -85.913 1.00 94.88 150 CYS A C 1
ATOM 1176 O O . CYS A 1 150 ? 60.496 -2.667 -85.921 1.00 94.88 150 CYS A O 1
ATOM 1178 N N . GLU A 1 151 ? 59.432 -0.685 -85.864 1.00 92.62 151 GLU A N 1
ATOM 1179 C CA . GLU A 1 151 ? 58.033 -1.149 -85.895 1.00 92.62 151 GLU A CA 1
ATOM 1180 C C . GLU A 1 151 ? 57.615 -2.126 -84.784 1.00 92.62 151 GLU A C 1
ATOM 1182 O O . GLU A 1 151 ? 56.456 -2.544 -84.724 1.00 92.62 151 GLU A O 1
ATOM 1187 N N . ARG A 1 152 ? 58.518 -2.466 -83.855 1.00 94.06 152 ARG A N 1
ATOM 1188 C CA . ARG A 1 152 ? 58.219 -3.359 -82.735 1.00 94.06 152 ARG A CA 1
ATOM 1189 C C . ARG A 1 152 ? 57.100 -2.767 -81.874 1.00 94.06 152 ARG A C 1
ATOM 1191 O O . ARG A 1 152 ? 57.137 -1.590 -81.509 1.00 94.06 152 ARG A O 1
ATOM 1198 N N . GLU A 1 153 ? 56.118 -3.604 -81.550 1.00 90.69 153 GLU A N 1
ATOM 1199 C CA . GLU A 1 153 ? 55.010 -3.267 -80.658 1.00 90.69 153 GLU A CA 1
ATOM 1200 C C . GLU A 1 153 ? 55.450 -3.335 -79.195 1.00 90.69 153 GLU A C 1
ATOM 1202 O O . GLU A 1 153 ? 56.062 -4.309 -78.753 1.00 90.69 153 GLU A O 1
ATOM 1207 N N . TYR A 1 154 ? 55.101 -2.301 -78.437 1.00 88.00 154 TYR A N 1
ATOM 1208 C CA . TYR A 1 154 ? 55.325 -2.211 -77.003 1.00 88.00 154 TYR A CA 1
ATOM 1209 C C . TYR A 1 154 ? 53.978 -2.085 -76.283 1.00 88.00 154 TYR A C 1
ATOM 1211 O O . TYR A 1 154 ? 53.085 -1.395 -76.778 1.00 88.00 154 TYR A O 1
ATOM 1219 N N . PRO A 1 155 ? 53.809 -2.701 -75.098 1.00 80.25 155 PRO A N 1
ATOM 1220 C CA . PRO A 1 155 ? 52.536 -2.752 -74.367 1.00 80.25 155 PRO A CA 1
ATOM 1221 C C . PRO A 1 155 ? 52.075 -1.404 -73.769 1.00 80.25 155 PRO A C 1
ATOM 1223 O O . PRO A 1 155 ? 51.127 -1.372 -72.984 1.00 80.25 155 PRO A O 1
ATOM 1226 N N . GLY A 1 156 ? 52.734 -0.295 -74.112 1.00 82.94 156 GLY A N 1
ATOM 1227 C CA . GLY A 1 156 ? 52.330 1.055 -73.735 1.00 82.94 156 GLY A CA 1
ATOM 1228 C C . GLY A 1 156 ? 53.269 2.129 -74.285 1.00 82.94 156 GLY A C 1
ATOM 1229 O O . GLY A 1 156 ? 54.455 1.883 -74.518 1.00 82.94 156 GLY A O 1
ATOM 1230 N N . GLU A 1 157 ? 52.739 3.344 -74.450 1.00 83.88 157 GLU A N 1
ATOM 1231 C CA . GLU A 1 157 ? 53.497 4.520 -74.906 1.00 83.88 157 GLU A CA 1
ATOM 1232 C C . GLU A 1 157 ? 54.648 4.889 -73.960 1.00 83.88 157 GLU A C 1
ATOM 1234 O O . GLU A 1 157 ? 55.670 5.399 -74.398 1.00 83.88 157 GLU A O 1
ATOM 1239 N N . ASN A 1 158 ? 54.527 4.567 -72.670 1.00 84.94 158 ASN A N 1
ATOM 1240 C CA . ASN A 1 1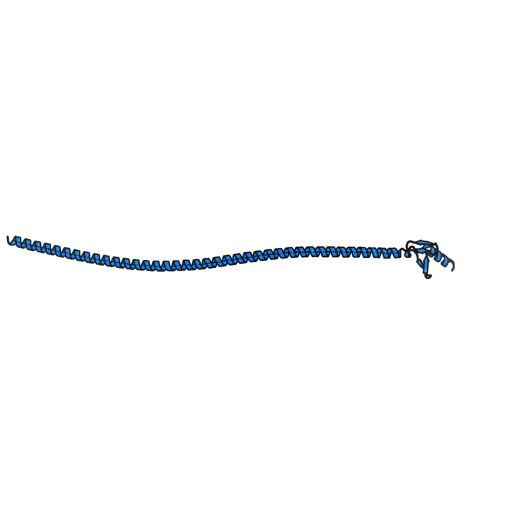58 ? 55.537 4.835 -71.643 1.00 84.94 158 ASN A CA 1
ATOM 1241 C C . ASN A 1 158 ? 56.860 4.062 -71.823 1.00 84.94 158 ASN A C 1
ATOM 1243 O O . ASN A 1 158 ? 57.844 4.375 -71.151 1.00 84.94 158 ASN A O 1
ATOM 1247 N N . GLN A 1 159 ? 56.893 3.042 -72.686 1.00 86.56 159 GLN A N 1
ATOM 1248 C CA . GLN A 1 159 ? 58.125 2.328 -73.048 1.00 86.56 159 GLN A CA 1
ATOM 1249 C C . GLN A 1 159 ? 58.834 2.945 -74.259 1.00 86.56 159 GLN A C 1
ATOM 1251 O O . GLN A 1 159 ? 59.977 2.587 -74.555 1.00 86.56 159 GLN A O 1
ATOM 1256 N N . LEU A 1 160 ? 58.171 3.885 -74.931 1.00 90.56 160 LEU A N 1
ATOM 1257 C CA . LEU A 1 160 ? 58.723 4.672 -76.017 1.00 90.56 160 LEU A CA 1
ATOM 1258 C C . LEU A 1 160 ? 59.073 6.070 -75.499 1.00 90.56 160 LEU A C 1
ATOM 1260 O O . LEU A 1 160 ? 58.463 6.602 -74.574 1.00 90.56 160 LEU A O 1
ATOM 1264 N N . VAL A 1 161 ? 60.099 6.666 -76.088 1.00 92.12 161 VAL A N 1
ATOM 1265 C CA . VAL A 1 161 ? 60.491 8.046 -75.834 1.00 92.12 161 VAL A CA 1
ATOM 1266 C C . VAL A 1 161 ? 59.966 8.878 -76.994 1.00 92.12 161 VAL A C 1
ATOM 1268 O O . VAL A 1 161 ? 60.334 8.639 -78.146 1.00 92.12 161 VAL A O 1
ATOM 1271 N N . ARG A 1 162 ? 59.102 9.847 -76.684 1.00 93.38 162 ARG A N 1
ATOM 1272 C CA . ARG A 1 162 ? 58.663 10.857 -77.645 1.00 93.38 162 ARG A CA 1
ATOM 1273 C C . ARG A 1 162 ? 59.746 11.928 -77.765 1.00 93.38 162 ARG A C 1
ATOM 1275 O O . ARG A 1 162 ? 60.163 12.485 -76.753 1.00 93.38 162 ARG A O 1
ATOM 1282 N N . ILE A 1 163 ? 60.205 12.188 -78.983 1.00 92.44 163 ILE A N 1
ATOM 1283 C CA . ILE A 1 163 ? 61.139 13.286 -79.277 1.00 92.44 163 ILE A CA 1
ATOM 1284 C C . ILE A 1 163 ? 60.371 14.544 -79.710 1.00 92.44 163 ILE A C 1
ATOM 1286 O O . ILE A 1 163 ? 59.161 14.485 -79.927 1.00 92.44 163 ILE A O 1
ATOM 1290 N N . ASP A 1 164 ? 61.061 15.676 -79.866 1.00 89.38 164 ASP A N 1
ATOM 1291 C CA . ASP A 1 164 ? 60.436 16.979 -80.158 1.00 89.38 164 ASP A CA 1
ATOM 1292 C C . ASP A 1 164 ? 59.634 17.009 -81.473 1.00 89.38 164 ASP A C 1
ATOM 1294 O O . ASP A 1 164 ? 58.705 17.801 -81.613 1.00 89.38 164 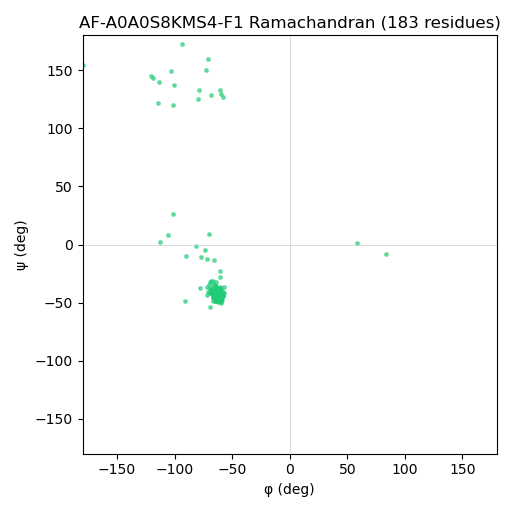ASP A O 1
ATOM 1298 N N . SER A 1 165 ? 59.925 16.107 -82.420 1.00 89.88 165 SER A N 1
ATOM 1299 C CA . SER A 1 165 ? 59.138 15.938 -83.652 1.00 89.88 165 SER A CA 1
ATOM 1300 C C . SER A 1 165 ? 57.784 15.245 -83.435 1.00 89.88 165 SER A C 1
ATOM 1302 O O . SER A 1 165 ? 57.007 15.107 -84.376 1.00 89.88 165 SER A O 1
ATOM 1304 N N . GLY A 1 166 ? 57.496 14.781 -82.216 1.00 90.44 166 GLY A N 1
ATOM 1305 C CA . GLY A 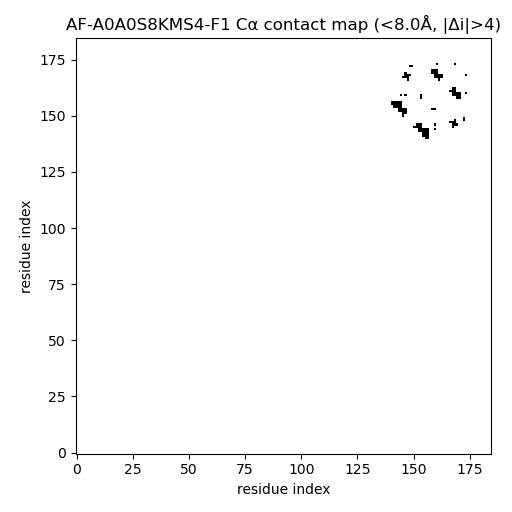1 166 ? 56.300 14.010 -81.876 1.00 90.44 166 GLY A CA 1
ATOM 1306 C C . GLY A 1 166 ? 56.413 12.509 -82.156 1.00 90.44 166 GLY A C 1
ATOM 1307 O O . GLY A 1 166 ? 55.546 11.755 -81.710 1.00 90.44 166 GLY A O 1
ATOM 1308 N N . GLN A 1 167 ? 57.484 12.074 -82.825 1.00 92.88 167 GLN A N 1
ATOM 1309 C CA . GLN A 1 167 ? 57.744 10.674 -83.153 1.00 92.88 167 GLN A CA 1
ATOM 1310 C C . GLN A 1 167 ? 58.153 9.855 -81.925 1.00 92.88 167 GLN A C 1
ATOM 1312 O O . GLN A 1 167 ? 58.768 10.379 -80.989 1.00 92.88 167 GLN A O 1
ATOM 1317 N N . MET A 1 168 ? 57.834 8.560 -81.933 1.00 93.38 168 MET A N 1
ATOM 1318 C CA . MET A 1 168 ? 58.037 7.663 -80.789 1.00 93.38 168 MET A CA 1
ATOM 1319 C C . MET A 1 168 ? 59.072 6.566 -81.076 1.00 93.38 168 MET A C 1
ATOM 1321 O O . MET A 1 168 ? 58.902 5.740 -81.974 1.00 93.38 168 MET A O 1
ATOM 1325 N N . PHE A 1 169 ? 60.133 6.508 -80.266 1.00 93.56 169 PHE A N 1
ATOM 1326 C CA . PHE A 1 169 ? 61.237 5.554 -80.436 1.00 93.56 169 PHE A CA 1
ATOM 1327 C C . PHE A 1 169 ? 61.418 4.661 -79.215 1.00 93.56 169 PHE A C 1
ATOM 1329 O O . PHE A 1 169 ? 61.261 5.111 -78.081 1.00 93.56 169 PHE A O 1
ATOM 1336 N N . CYS A 1 170 ? 61.796 3.399 -79.419 1.00 95.25 170 CYS A N 1
ATOM 1337 C CA . CYS A 1 170 ? 62.250 2.578 -78.305 1.00 95.25 170 CYS A CA 1
ATOM 1338 C C . CYS A 1 170 ? 63.623 3.061 -77.819 1.00 95.25 170 CYS A C 1
ATOM 1340 O O . CYS A 1 170 ? 64.350 3.756 -78.536 1.00 95.25 170 CYS A O 1
ATOM 1342 N N . ARG A 1 171 ? 63.978 2.705 -76.579 1.00 94.75 171 ARG A N 1
ATOM 1343 C CA . ARG A 1 171 ? 65.240 3.140 -75.959 1.00 94.75 171 ARG A CA 1
ATOM 1344 C C . ARG A 1 171 ? 66.464 2.747 -76.785 1.00 94.75 171 ARG A C 1
ATOM 1346 O O . ARG A 1 171 ? 67.387 3.549 -76.880 1.00 94.75 171 ARG A O 1
ATOM 1353 N N . ASP A 1 172 ? 66.425 1.573 -77.407 1.00 95.19 172 ASP A N 1
ATOM 1354 C CA . ASP A 1 172 ? 67.528 1.036 -78.204 1.00 95.19 172 ASP A CA 1
ATOM 1355 C C . ASP A 1 172 ? 67.713 1.843 -79.498 1.00 95.19 172 ASP A C 1
ATOM 1357 O O . ASP A 1 172 ? 68.775 2.424 -79.712 1.00 95.19 172 ASP A O 1
ATOM 1361 N N . CYS A 1 173 ? 66.652 2.008 -80.300 1.00 95.25 173 CYS A N 1
ATOM 1362 C CA . CYS A 1 173 ? 66.706 2.810 -81.527 1.00 95.25 173 CYS A CA 1
ATOM 1363 C C . CYS A 1 173 ? 67.069 4.276 -81.249 1.00 95.25 173 CYS A C 1
ATOM 1365 O O . CYS A 1 173 ? 67.791 4.898 -82.025 1.00 95.25 173 CYS A O 1
ATOM 1367 N N . LEU A 1 174 ? 66.600 4.850 -80.135 1.00 93.69 174 LEU A N 1
ATOM 1368 C CA . LEU A 1 174 ? 66.974 6.214 -79.765 1.00 93.69 174 LEU A CA 1
ATOM 1369 C C . LEU A 1 174 ? 68.451 6.318 -79.352 1.00 93.69 174 LEU A C 1
ATOM 1371 O O . LEU A 1 174 ? 69.099 7.319 -79.663 1.00 93.69 174 LEU A O 1
ATOM 1375 N N . ALA A 1 175 ? 68.986 5.319 -78.646 1.00 93.50 175 ALA A N 1
ATOM 1376 C CA . ALA A 1 175 ? 70.402 5.271 -78.290 1.00 93.50 175 ALA A CA 1
ATOM 1377 C C . ALA A 1 175 ? 71.283 5.173 -79.545 1.00 93.50 175 ALA A C 1
ATOM 1379 O O . ALA A 1 175 ? 72.254 5.922 -79.666 1.00 93.50 175 ALA A O 1
ATOM 1380 N N . GLU A 1 176 ? 70.894 4.336 -80.509 1.00 91.50 176 GLU A N 1
ATOM 1381 C CA . GLU A 1 176 ? 71.560 4.230 -81.810 1.00 91.50 176 GLU A CA 1
ATOM 1382 C C . GLU A 1 176 ? 71.531 5.564 -82.568 1.00 91.50 176 GLU A C 1
ATOM 1384 O O . GLU A 1 176 ? 72.585 6.060 -82.966 1.00 91.50 176 GLU A O 1
ATOM 1389 N N . LEU A 1 177 ? 70.368 6.218 -82.675 1.00 88.94 177 LEU A N 1
ATOM 1390 C CA . LEU A 1 177 ? 70.243 7.538 -83.309 1.00 88.94 177 LEU A CA 1
ATOM 1391 C C . LEU A 1 177 ? 71.139 8.598 -82.651 1.00 88.94 177 LEU A C 1
ATOM 1393 O O . LEU A 1 177 ? 71.788 9.380 -83.348 1.00 88.94 177 LEU A O 1
ATOM 1397 N N . LYS A 1 178 ? 71.215 8.615 -81.314 1.00 89.06 178 LYS A N 1
ATOM 1398 C CA . LYS A 1 178 ? 72.094 9.534 -80.573 1.00 89.06 178 LYS A CA 1
ATOM 1399 C C . LYS A 1 178 ? 73.570 9.241 -80.830 1.00 89.06 178 LYS A C 1
ATOM 1401 O O . LYS A 1 178 ? 74.331 10.178 -81.056 1.00 89.06 178 LYS A O 1
ATOM 1406 N N . SER A 1 179 ? 73.973 7.969 -80.844 1.00 86.44 179 SER A N 1
ATOM 1407 C CA . SER A 1 179 ? 75.352 7.592 -81.183 1.00 86.44 179 SER A CA 1
ATOM 1408 C C . SER A 1 179 ? 75.719 7.976 -82.623 1.00 86.44 179 SER A C 1
ATOM 1410 O O . SER A 1 179 ? 76.800 8.511 -82.857 1.00 86.44 179 SER A O 1
ATOM 1412 N N . ALA A 1 180 ? 74.791 7.824 -83.575 1.00 81.19 180 ALA A N 1
ATOM 1413 C CA . ALA A 1 180 ? 74.985 8.214 -84.970 1.00 81.19 180 ALA A CA 1
ATOM 1414 C C . ALA A 1 180 ? 75.106 9.737 -85.163 1.00 81.19 180 ALA A C 1
ATOM 1416 O O . ALA A 1 180 ? 75.816 10.186 -86.063 1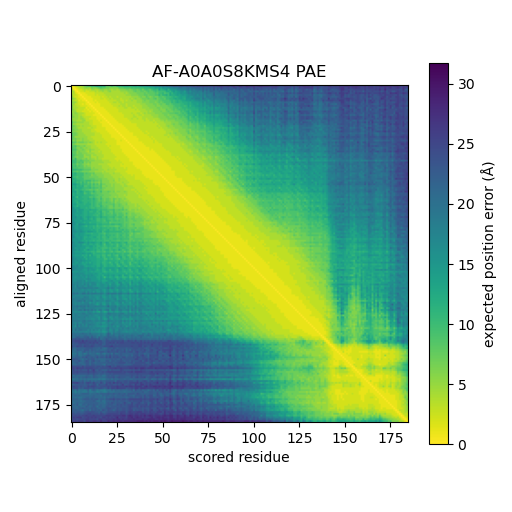.00 81.19 180 ALA A O 1
ATOM 1417 N N . ALA A 1 181 ? 74.437 10.538 -84.327 1.00 78.25 181 ALA A N 1
ATOM 1418 C CA . ALA A 1 181 ? 74.544 11.996 -84.352 1.00 78.25 181 ALA A CA 1
ATOM 1419 C C . ALA A 1 181 ? 75.897 12.499 -83.816 1.00 78.25 181 ALA A C 1
ATOM 1421 O O . ALA A 1 181 ? 76.450 13.448 -84.365 1.00 78.25 181 ALA A O 1
ATOM 1422 N N . ILE A 1 182 ? 76.456 11.844 -82.791 1.00 76.38 182 ILE A N 1
ATOM 1423 C CA . ILE A 1 182 ? 77.750 12.218 -82.189 1.00 76.38 182 ILE A CA 1
ATOM 1424 C C . ILE A 1 182 ? 78.921 11.963 -83.153 1.00 76.38 182 ILE A C 1
ATOM 1426 O O . ILE A 1 182 ? 79.886 12.716 -83.147 1.00 76.38 182 ILE A O 1
ATOM 1430 N N . HIS A 1 183 ? 78.830 10.954 -84.024 1.00 65.62 183 HIS A N 1
ATOM 1431 C CA . HIS A 1 183 ? 79.870 10.640 -85.015 1.00 65.62 183 HIS A CA 1
ATOM 1432 C C . HIS A 1 183 ? 79.836 11.499 -86.297 1.00 65.62 183 HIS A C 1
ATOM 1434 O O . HIS A 1 183 ? 80.669 11.295 -87.179 1.00 65.62 183 HIS A O 1
ATOM 1440 N N . LYS A 1 184 ? 78.881 12.430 -86.436 1.00 57.88 184 LYS A N 1
ATOM 1441 C CA . LYS A 1 184 ? 78.749 13.336 -87.598 1.00 57.88 184 LYS A CA 1
ATOM 1442 C C . LYS A 1 184 ? 79.169 14.786 -87.312 1.00 57.88 184 LYS A C 1
ATOM 1444 O O . LYS A 1 184 ? 78.953 15.649 -88.163 1.00 57.88 184 LYS A O 1
ATOM 1449 N N . ILE A 1 185 ? 79.745 15.035 -86.138 1.00 50.03 185 ILE A N 1
ATOM 1450 C CA . ILE A 1 185 ? 80.393 16.295 -85.743 1.00 50.03 185 ILE A CA 1
ATOM 1451 C C . ILE A 1 185 ? 81.902 16.076 -85.819 1.00 50.03 185 ILE A C 1
ATOM 1453 O O . ILE A 1 185 ? 82.589 16.975 -86.348 1.00 50.03 185 ILE A O 1
#

Secondary structure (DSSP, 8-state):
-HHHHHHHHHHHHHHHHHHHHHHHHHHHHHHHHHHHHHHHHHHHHHHHHHHHHHHHHHHHHHHHHHHHHHHHHHHHHHHHHHHHHHHHHHHHHHHHHHHHHHHHHHHHHHHHHHHHHHHHHHHHHHHHHHHHHHHHHHHHHT--EE-TTT--EESSGGGEEEPTTS-EEEHHHHHHHHHHHHTT-

Sequence (185 aa):
AESETKARLEAEEKVQAQQTRAEAEKAEMASRFRAEAAEAIEMAKAEAREQVKSYSVSLAEAQERIKALAEESVQAEAKVESERQARIQAEQRSRAEAHARCEAEKKLQSEILKQSTRHKLTETKRSRDAEAEVIKIVSFSRKPAKCECCEREYPGENQLVRIDSGQMFCRDCLAELKSAAIHKI

pLDDT: mean 93.4, std 7.94, range [50.03, 98.62]